Protein AF-I4BUN8-F1 (afdb_monomer_lite)

Foldseek 3Di:
DVVVVVVVVVVVVVVVPPPPPPVFPFDWDKADDPPFQWIKIFTDTPQAGQWIWIQHLQGIDTDCQRGQWHWDDKDKAWQQDPVRATKIWIKTWTAHPVHRQKIKIKIWIGHVVQQKIWIKIAIGGPAPLCVLLQPDDDPGQKDKDFHDDDDPPPDRHTAIFIWGQDPVGIDTDQDLVSLVVVLVVLCVVCVVVVNCPPPVSVVRSVLSVCSNVVHPVVVSVVVPRIGTPDMGGDD

Organism: Acetomicrobium mobile (strain ATCC BAA-54 / DSM 13181 / JCM 12221 / NGA) (NCBI:txid891968)

Structure (mmCIF, N/CA/C/O backbone):
data_AF-I4BUN8-F1
#
_entry.id   AF-I4BUN8-F1
#
loop_
_atom_site.group_PDB
_atom_site.id
_atom_site.type_symbol
_atom_site.label_atom_id
_atom_site.label_alt_id
_atom_site.label_comp_id
_atom_site.label_asym_id
_atom_site.label_entity_id
_atom_site.label_seq_id
_atom_site.pdbx_PDB_ins_code
_atom_site.Cartn_x
_atom_site.Cartn_y
_atom_site.Cartn_z
_atom_site.occupancy
_atom_site.B_iso_or_equiv
_atom_site.auth_seq_id
_atom_site.auth_comp_id
_atom_site.auth_asym_id
_atom_site.auth_atom_id
_atom_site.pdbx_PDB_model_num
ATOM 1 N N . MET A 1 1 ? -23.099 -63.367 -22.134 1.00 49.47 1 MET A N 1
ATOM 2 C CA . MET A 1 1 ? -22.038 -62.776 -21.276 1.00 49.47 1 MET A CA 1
ATOM 3 C C . MET A 1 1 ? -21.862 -61.257 -21.434 1.00 49.47 1 MET A C 1
ATOM 5 O O . MET A 1 1 ? -21.627 -60.611 -20.426 1.00 49.47 1 MET A O 1
ATOM 9 N N . LYS A 1 2 ? -22.065 -60.648 -22.618 1.00 48.03 2 LYS A N 1
ATOM 10 C CA . LYS A 1 2 ? -21.878 -59.190 -22.844 1.00 48.03 2 LYS A CA 1
ATOM 11 C C . LYS A 1 2 ? -22.771 -58.240 -22.013 1.00 48.03 2 LYS A C 1
ATOM 13 O O . LYS A 1 2 ? -22.311 -57.174 -21.631 1.00 48.03 2 LYS A O 1
ATOM 18 N N . LYS A 1 3 ? -24.013 -58.622 -21.672 1.00 48.03 3 LYS A N 1
ATOM 19 C CA . LYS A 1 3 ? -24.941 -57.758 -20.901 1.00 48.03 3 LYS A CA 1
ATOM 20 C C . LYS A 1 3 ? -24.580 -57.605 -19.413 1.00 48.03 3 LYS A C 1
ATOM 22 O O . LYS A 1 3 ? -24.893 -56.581 -18.825 1.00 48.03 3 LYS A O 1
ATOM 27 N N . ARG A 1 4 ? -23.898 -58.591 -18.811 1.00 49.88 4 ARG A N 1
ATOM 28 C CA . ARG A 1 4 ? -23.478 -58.535 -17.394 1.00 49.88 4 ARG A CA 1
ATOM 29 C C . ARG A 1 4 ? -22.233 -57.666 -17.184 1.00 49.88 4 ARG A C 1
ATOM 31 O O . ARG A 1 4 ? -22.089 -57.074 -16.125 1.00 49.88 4 ARG A O 1
ATOM 38 N N . LEU A 1 5 ? -21.388 -57.541 -18.212 1.00 52.94 5 LEU A N 1
ATOM 39 C CA . LEU A 1 5 ? -20.199 -56.687 -18.178 1.00 52.94 5 LEU A CA 1
ATOM 40 C C . LEU A 1 5 ? -20.569 -55.193 -18.219 1.00 52.94 5 LEU A C 1
ATOM 42 O O . LEU A 1 5 ? -19.982 -54.399 -17.497 1.00 52.94 5 LEU A O 1
ATOM 46 N N . PHE A 1 6 ? -21.590 -54.817 -18.999 1.00 52.91 6 PHE A N 1
ATOM 47 C CA . PHE A 1 6 ? -22.046 -53.423 -19.096 1.00 52.91 6 PHE A CA 1
ATOM 48 C C . PHE A 1 6 ? -22.656 -52.892 -17.792 1.00 52.91 6 PHE A C 1
ATOM 50 O O . PHE A 1 6 ? -22.397 -51.751 -17.426 1.00 52.91 6 PHE A O 1
ATOM 57 N N . VAL A 1 7 ? -23.409 -53.721 -17.061 1.00 56.53 7 VAL A N 1
ATOM 58 C CA . VAL A 1 7 ? -23.990 -53.337 -15.760 1.00 56.53 7 VAL A CA 1
ATOM 59 C C . VAL A 1 7 ? -22.907 -53.222 -14.682 1.00 56.53 7 VAL A C 1
ATOM 61 O O . VAL A 1 7 ? -22.976 -52.330 -13.843 1.00 56.53 7 VAL A O 1
ATOM 64 N N . ALA A 1 8 ? -21.865 -54.059 -14.743 1.00 56.09 8 ALA A N 1
ATOM 65 C CA . ALA A 1 8 ? -20.719 -53.959 -13.840 1.00 56.09 8 ALA A CA 1
ATOM 66 C C . ALA A 1 8 ? -19.884 -52.687 -14.088 1.00 56.09 8 ALA A C 1
ATOM 68 O O . ALA A 1 8 ? -19.441 -52.062 -13.132 1.00 56.09 8 ALA A O 1
ATOM 69 N N . ILE A 1 9 ? -19.722 -52.260 -15.348 1.00 58.91 9 ILE A N 1
ATOM 70 C CA . ILE A 1 9 ? -18.991 -51.029 -15.700 1.00 58.91 9 ILE A CA 1
ATOM 71 C C . ILE A 1 9 ? -19.800 -49.772 -15.332 1.00 58.91 9 ILE A C 1
ATOM 73 O O . ILE A 1 9 ? -19.238 -48.836 -14.771 1.00 58.91 9 ILE A O 1
ATOM 77 N N . PHE A 1 10 ? -21.118 -49.757 -15.571 1.00 54.22 10 PHE A N 1
ATOM 78 C CA . PHE A 1 10 ? -21.978 -48.630 -15.174 1.00 54.22 10 PHE A CA 1
ATOM 79 C C . PHE A 1 10 ? -22.133 -48.510 -13.649 1.00 54.22 10 PHE A C 1
ATOM 81 O O . PHE A 1 10 ? -22.173 -47.401 -13.123 1.00 54.22 10 PHE A O 1
ATOM 88 N N . GLY A 1 11 ? -22.165 -49.639 -12.931 1.00 55.69 11 GLY A N 1
ATOM 89 C CA . GLY A 1 11 ? -22.161 -49.658 -11.466 1.00 55.69 11 GLY A CA 1
ATOM 90 C C . GLY A 1 11 ? -20.839 -49.168 -10.868 1.00 55.69 11 GLY A C 1
ATOM 91 O O . GLY A 1 11 ? -20.855 -48.426 -9.891 1.00 55.69 11 GLY A O 1
ATOM 92 N N . LEU A 1 12 ? -19.698 -49.501 -11.485 1.00 52.22 12 LEU A N 1
ATOM 93 C CA . LEU A 1 12 ? -18.384 -49.021 -11.042 1.00 52.22 12 LEU A CA 1
ATOM 94 C C . LEU A 1 12 ? -18.214 -47.507 -11.270 1.00 52.22 12 LEU A C 1
ATOM 96 O O . LEU A 1 12 ? -17.613 -46.831 -10.440 1.00 52.22 12 LEU A O 1
ATOM 100 N N . LEU A 1 13 ? -18.798 -46.963 -12.345 1.00 52.25 13 LEU A N 1
ATOM 101 C CA . LEU A 1 13 ? -18.800 -45.521 -12.624 1.00 52.25 13 LEU A CA 1
ATOM 102 C C . LEU A 1 13 ? -19.634 -44.721 -11.609 1.00 52.25 13 LEU A C 1
ATOM 104 O O . LEU A 1 13 ? -19.247 -43.614 -11.253 1.00 52.25 13 LEU A O 1
ATOM 108 N N . PHE A 1 14 ? -20.731 -45.285 -11.092 1.00 53.22 14 PHE A N 1
ATOM 109 C CA . PHE A 1 14 ? -21.558 -44.633 -10.066 1.00 53.22 14 PHE A CA 1
ATOM 110 C C . PHE A 1 14 ? -20.985 -44.756 -8.644 1.00 53.22 14 PHE A C 1
ATOM 112 O O . PHE A 1 14 ? -21.220 -43.881 -7.815 1.00 53.22 14 PHE A O 1
ATOM 119 N N . VAL A 1 15 ? -20.202 -45.803 -8.362 1.00 54.88 15 VAL A N 1
ATOM 120 C CA . VAL A 1 15 ? -19.539 -46.004 -7.057 1.00 54.88 15 VAL A CA 1
ATOM 121 C C . VAL A 1 15 ? -18.212 -45.232 -6.950 1.00 54.88 15 VAL A C 1
ATOM 123 O O . VAL A 1 15 ? -17.760 -44.958 -5.843 1.00 54.88 15 VAL A O 1
ATOM 126 N N . LEU A 1 16 ? -17.620 -44.809 -8.075 1.00 48.12 16 LEU A N 1
ATOM 127 C CA . LEU A 1 16 ? -16.443 -43.922 -8.113 1.00 48.12 16 LEU A CA 1
ATOM 128 C C . LEU A 1 16 ? -16.783 -42.420 -8.181 1.00 48.12 16 LEU A C 1
ATOM 130 O O . LEU A 1 16 ? -15.877 -41.594 -8.120 1.00 48.12 16 LEU A O 1
ATOM 134 N N . LEU A 1 17 ? -18.066 -42.051 -8.252 1.00 48.47 17 LEU A N 1
ATOM 135 C CA . LEU A 1 17 ? -18.524 -40.657 -8.233 1.00 48.47 17 LEU A CA 1
ATOM 136 C C . LEU A 1 17 ? -18.788 -40.004 -6.847 1.00 48.47 17 LEU A C 1
ATOM 138 O O . LEU A 1 17 ? -19.233 -38.858 -6.863 1.00 48.47 17 LEU A O 1
ATOM 142 N N . PRO A 1 18 ? -18.521 -40.584 -5.650 1.00 46.19 18 PRO A N 1
ATOM 143 C CA . PRO A 1 18 ? -18.822 -39.885 -4.399 1.00 46.19 18 PRO A CA 1
ATOM 144 C C . PRO A 1 18 ? -17.665 -39.019 -3.859 1.00 46.19 18 PRO A C 1
ATOM 146 O O . PRO A 1 18 ? -17.673 -38.693 -2.679 1.00 46.19 18 PRO A O 1
ATOM 149 N N . PHE A 1 19 ? -16.675 -38.626 -4.675 1.00 48.16 19 PHE A N 1
ATOM 150 C CA . PHE A 1 19 ? -15.501 -37.866 -4.198 1.00 48.16 19 PHE A CA 1
ATOM 151 C C . PHE A 1 19 ? -15.061 -36.710 -5.106 1.00 48.16 19 PHE A C 1
ATOM 153 O O . PHE A 1 19 ? -13.872 -36.498 -5.320 1.00 48.16 19 PHE A O 1
ATOM 160 N N . VAL A 1 20 ? -16.003 -35.913 -5.612 1.00 44.06 20 VAL A N 1
ATOM 161 C CA . VAL A 1 20 ? -15.674 -34.537 -6.038 1.00 44.06 20 VAL A CA 1
ATOM 162 C C . VAL A 1 20 ? -16.717 -33.538 -5.539 1.00 44.06 20 VAL A C 1
ATOM 164 O O . VAL A 1 20 ? -17.060 -32.577 -6.212 1.00 44.06 20 VAL A O 1
ATOM 167 N N . ASN A 1 21 ? -17.216 -33.745 -4.319 1.00 43.47 21 ASN A N 1
ATOM 168 C CA . ASN A 1 21 ? -17.591 -32.607 -3.492 1.00 43.47 21 ASN A CA 1
ATOM 169 C C . ASN A 1 21 ? -16.305 -32.139 -2.813 1.00 43.47 21 ASN A C 1
ATOM 171 O O . ASN A 1 21 ? -16.041 -32.466 -1.659 1.00 43.47 21 ASN A O 1
ATOM 175 N N . THR A 1 22 ? -15.478 -31.382 -3.533 1.00 46.59 22 THR A N 1
ATOM 176 C CA . THR A 1 22 ? -14.730 -30.323 -2.858 1.00 46.59 22 THR A CA 1
ATOM 177 C C . THR A 1 22 ? -15.792 -29.361 -2.352 1.00 46.59 22 THR A C 1
ATOM 179 O O . THR A 1 22 ? -16.181 -28.429 -3.051 1.00 46.59 22 THR A O 1
ATOM 182 N N . GLU A 1 23 ? -16.347 -29.647 -1.171 1.00 49.53 23 GLU A N 1
ATOM 183 C CA . GLU A 1 23 ? -16.925 -28.592 -0.357 1.00 49.53 23 GLU A CA 1
ATOM 184 C C . GLU A 1 23 ? -15.850 -27.513 -0.312 1.00 49.53 23 GLU A C 1
ATOM 186 O O . GLU A 1 23 ? -14.736 -27.767 0.152 1.00 49.53 23 GLU A O 1
ATOM 191 N N . ALA A 1 24 ? -16.134 -26.371 -0.935 1.00 52.81 24 ALA A N 1
ATOM 192 C CA . ALA A 1 24 ? -15.272 -25.210 -0.872 1.00 52.81 24 ALA A CA 1
ATOM 193 C C . ALA A 1 24 ? -15.013 -24.957 0.616 1.00 52.81 24 ALA A C 1
ATOM 195 O O . ALA A 1 24 ? -15.928 -24.556 1.336 1.00 52.81 24 ALA A O 1
ATOM 196 N N . LEU A 1 25 ? -13.810 -25.302 1.084 1.00 60.66 25 LEU A N 1
ATOM 197 C CA . LEU A 1 25 ? -13.398 -25.144 2.472 1.00 60.66 25 LEU A CA 1
ATOM 198 C C . LEU A 1 25 ? -13.449 -23.649 2.769 1.00 60.66 25 LEU A C 1
ATOM 200 O O . LEU A 1 25 ? -12.546 -22.905 2.391 1.00 60.66 25 LEU A O 1
ATOM 204 N N . ALA A 1 26 ? -14.551 -23.217 3.377 1.00 66.88 26 ALA A N 1
ATOM 205 C CA . ALA A 1 26 ? -14.688 -21.872 3.889 1.00 66.88 26 ALA A CA 1
ATOM 206 C C . ALA A 1 26 ? -13.869 -21.795 5.179 1.00 66.88 26 ALA A C 1
ATOM 208 O O . ALA A 1 26 ? -14.125 -22.540 6.129 1.00 66.88 26 ALA A O 1
ATOM 209 N N . PHE A 1 27 ? -12.853 -20.941 5.199 1.00 85.19 27 PHE A N 1
ATOM 210 C CA . PHE A 1 27 ? -11.991 -20.743 6.358 1.00 85.19 27 PHE A CA 1
ATOM 211 C C . PHE A 1 27 ? -12.126 -19.311 6.859 1.00 85.19 27 PHE A C 1
ATOM 213 O O . PHE A 1 27 ? -12.159 -18.372 6.071 1.00 85.19 27 PHE A O 1
ATOM 220 N N . LEU A 1 28 ? -12.203 -19.142 8.177 1.00 91.56 28 LEU A N 1
ATOM 221 C CA . LEU A 1 28 ? -12.179 -17.828 8.804 1.00 91.56 28 LEU A CA 1
ATOM 222 C C . LEU A 1 28 ? -10.773 -17.573 9.343 1.00 91.56 28 LEU A C 1
ATOM 224 O O . LEU A 1 28 ? -10.321 -18.287 10.241 1.00 91.56 28 LEU A O 1
ATOM 228 N N . SER A 1 29 ? -10.106 -16.542 8.836 1.00 92.75 29 SER A N 1
ATOM 229 C CA . SER A 1 29 ? -8.813 -16.095 9.344 1.00 92.75 29 SER A CA 1
ATOM 230 C C . SER A 1 29 ? -8.929 -14.720 10.003 1.00 92.75 29 SER A C 1
ATOM 232 O O . SER A 1 29 ? -9.744 -13.879 9.621 1.00 92.75 29 SER A O 1
ATOM 234 N N . ILE A 1 30 ? -8.152 -14.506 11.067 1.00 94.62 30 ILE A N 1
ATOM 235 C CA . ILE A 1 30 ? -8.100 -13.230 11.786 1.00 94.62 30 ILE A CA 1
ATOM 236 C C . ILE A 1 30 ? -6.644 -12.795 11.860 1.00 94.62 30 ILE A C 1
ATOM 238 O O . ILE A 1 30 ? -5.816 -13.467 12.476 1.00 94.62 30 ILE A O 1
ATOM 242 N N . VAL A 1 31 ? -6.344 -11.646 11.264 1.00 94.50 31 VAL A N 1
ATOM 243 C CA . VAL A 1 31 ? -5.025 -11.011 11.320 1.00 94.50 31 VAL A CA 1
ATOM 244 C C . VAL A 1 31 ? -5.108 -9.838 12.289 1.00 94.50 31 VAL A C 1
ATOM 246 O O . VAL A 1 31 ? -5.998 -9.003 12.166 1.00 94.50 31 VAL A O 1
ATOM 249 N N . THR A 1 32 ? -4.212 -9.757 13.272 1.00 94.00 32 THR A N 1
ATOM 250 C CA . THR A 1 32 ? -4.227 -8.687 14.282 1.00 94.00 32 THR A CA 1
ATOM 251 C C . THR A 1 32 ? -3.009 -7.785 14.141 1.00 94.00 32 THR A C 1
ATOM 253 O O . THR A 1 32 ? -1.886 -8.256 13.968 1.00 94.00 32 THR A O 1
ATOM 256 N N . ALA A 1 33 ? -3.218 -6.474 14.247 1.00 91.81 33 ALA A N 1
ATOM 257 C CA . ALA A 1 33 ? -2.119 -5.523 14.309 1.00 91.81 33 ALA A CA 1
ATOM 258 C C . ALA A 1 33 ? -1.563 -5.504 15.735 1.00 91.81 33 ALA A C 1
ATOM 260 O O . ALA A 1 33 ? -2.250 -5.102 16.677 1.00 91.81 33 ALA A O 1
ATOM 261 N N . LYS A 1 34 ? -0.306 -5.914 15.923 1.00 85.44 34 LYS A N 1
ATOM 262 C CA . LYS A 1 34 ? 0.338 -5.842 17.246 1.00 85.44 34 LYS A CA 1
ATOM 263 C C . LYS A 1 34 ? 0.262 -4.404 17.783 1.00 85.44 34 LYS A C 1
ATOM 265 O O . LYS A 1 34 ? 0.327 -3.454 17.022 1.00 85.44 34 LYS A O 1
ATOM 270 N N . GLN A 1 35 ? 0.119 -4.216 19.095 1.00 86.31 35 GLN A N 1
ATOM 271 C CA . GLN A 1 35 ? 0.100 -2.881 19.733 1.00 86.31 35 GLN A CA 1
ATOM 272 C C . GLN A 1 35 ? -1.067 -1.952 19.328 1.00 86.31 35 GLN A C 1
ATOM 274 O O . GLN A 1 35 ? -1.167 -0.848 19.863 1.00 86.31 35 GLN A O 1
ATOM 279 N N . CYS A 1 36 ? -1.969 -2.386 18.444 1.00 89.94 36 CYS A N 1
ATOM 280 C CA . CYS A 1 36 ? -3.120 -1.611 17.997 1.00 89.94 36 CYS A CA 1
ATOM 281 C C . CYS A 1 36 ? -4.416 -2.400 18.247 1.00 89.94 36 CYS A C 1
ATOM 283 O O . CYS A 1 36 ? -4.432 -3.620 18.106 1.00 89.94 36 CYS A O 1
ATOM 285 N N . PRO A 1 37 ? -5.538 -1.737 18.568 1.00 93.69 37 PRO A N 1
ATOM 286 C CA . PRO A 1 37 ? -6.850 -2.375 18.671 1.00 93.69 37 PRO A CA 1
ATOM 287 C C . PRO A 1 37 ? -7.475 -2.583 17.277 1.00 93.69 37 PRO A C 1
ATOM 289 O O . PRO A 1 37 ? -8.615 -2.189 17.037 1.00 93.69 37 PRO A O 1
ATOM 292 N N . LEU A 1 38 ? -6.704 -3.139 16.338 1.00 96.44 38 LEU A N 1
ATOM 293 C CA . LEU A 1 38 ? -7.123 -3.390 14.959 1.00 96.44 38 LEU A CA 1
ATOM 294 C C . LEU A 1 38 ? -6.994 -4.874 14.651 1.00 96.44 38 LEU A C 1
ATOM 296 O O . LEU A 1 38 ? -6.001 -5.515 15.007 1.00 96.44 38 LEU A O 1
ATOM 300 N N . TYR A 1 39 ? -7.977 -5.398 13.939 1.00 96.94 39 TYR A N 1
ATOM 301 C CA . TYR A 1 39 ? -7.940 -6.756 13.428 1.00 96.94 39 TYR A CA 1
ATOM 302 C C . TYR A 1 39 ? -8.708 -6.837 12.117 1.00 96.94 39 TYR A C 1
ATOM 304 O O . TYR A 1 39 ? -9.716 -6.161 11.935 1.00 96.94 39 TYR A O 1
ATOM 312 N N . LEU A 1 40 ? -8.229 -7.662 11.201 1.00 97.81 40 LEU A N 1
ATOM 313 C CA . LEU A 1 40 ? -8.870 -7.941 9.931 1.00 97.81 40 LEU A CA 1
ATOM 314 C C . LEU A 1 40 ? -9.407 -9.366 9.978 1.00 97.81 40 LEU A C 1
ATOM 316 O O . LEU A 1 40 ? -8.643 -10.309 10.175 1.00 97.81 40 LEU A O 1
ATOM 320 N N . VAL A 1 41 ? -10.717 -9.503 9.825 1.00 97.69 41 VAL A N 1
ATOM 321 C CA . VAL A 1 41 ? -11.392 -10.790 9.672 1.00 97.69 41 VAL A CA 1
ATOM 322 C C . VAL A 1 41 ? -11.529 -11.066 8.183 1.00 97.69 41 VAL A C 1
ATOM 324 O O . VAL A 1 41 ? -12.040 -10.213 7.457 1.00 97.69 41 VAL A O 1
ATOM 327 N N . LEU A 1 42 ? -11.081 -12.233 7.736 1.00 97.38 42 LEU A N 1
ATOM 328 C CA . LEU A 1 42 ? -11.168 -12.684 6.353 1.00 97.38 42 LEU A CA 1
ATOM 329 C C . LEU A 1 42 ? -11.969 -13.982 6.314 1.00 97.38 42 LEU A C 1
ATOM 331 O O . LEU A 1 42 ? -11.641 -14.945 7.006 1.00 97.38 42 LEU A O 1
ATOM 335 N N . GLU A 1 43 ? -13.010 -14.007 5.496 1.00 96.25 43 GLU A N 1
ATOM 336 C CA . GLU A 1 43 ? -13.680 -15.242 5.108 1.00 96.25 43 GLU A CA 1
ATOM 337 C C . GLU A 1 43 ? -13.090 -15.693 3.776 1.00 96.25 43 GLU A C 1
ATOM 339 O O . GLU A 1 43 ? -13.228 -15.009 2.760 1.00 96.25 43 GLU A O 1
ATOM 344 N N . GLU A 1 44 ? -12.414 -16.831 3.768 1.00 93.56 44 GLU A N 1
ATOM 345 C CA . GLU A 1 44 ? -11.726 -17.374 2.606 1.00 93.56 44 GLU A CA 1
ATOM 346 C C . GLU A 1 44 ? -12.541 -18.505 1.987 1.00 93.56 44 GLU A C 1
ATOM 348 O O . GLU A 1 44 ? -12.965 -19.420 2.685 1.00 93.56 44 GLU A O 1
ATOM 353 N N . LYS A 1 45 ? -12.727 -18.464 0.667 1.00 93.00 45 LYS A N 1
ATOM 354 C CA . LYS A 1 45 ? -13.376 -19.508 -0.125 1.00 93.00 45 LYS A CA 1
ATOM 355 C C . LYS A 1 45 ? -12.517 -19.813 -1.345 1.00 93.00 45 LYS A C 1
ATOM 357 O O . LYS A 1 45 ? -12.002 -18.900 -1.991 1.00 93.00 45 LYS A O 1
ATOM 362 N N . ASP A 1 46 ? -12.329 -21.099 -1.632 1.00 89.19 46 ASP A N 1
ATOM 363 C CA . ASP A 1 46 ? -11.505 -21.575 -2.754 1.00 89.19 46 ASP A CA 1
ATOM 364 C C . ASP A 1 46 ? -10.076 -20.986 -2.728 1.00 89.19 46 ASP A C 1
ATOM 366 O O . ASP A 1 46 ? -9.455 -20.683 -3.748 1.00 89.19 46 ASP A O 1
ATOM 370 N N . GLY A 1 47 ? -9.555 -20.798 -1.508 1.00 86.69 47 GLY A N 1
ATOM 371 C CA . GLY A 1 47 ? -8.240 -20.220 -1.255 1.00 86.69 47 GLY A CA 1
ATOM 372 C C . GLY A 1 47 ? -8.129 -18.748 -1.642 1.00 86.69 47 GLY A C 1
ATOM 373 O O . GLY A 1 47 ? -7.040 -18.325 -2.003 1.00 86.69 47 GLY A O 1
ATOM 374 N N . THR A 1 48 ? -9.215 -17.977 -1.641 1.00 94.75 48 THR A N 1
ATOM 375 C CA . THR A 1 48 ? -9.205 -16.520 -1.850 1.00 94.75 48 THR A CA 1
ATOM 376 C C . THR A 1 48 ? -10.129 -15.841 -0.856 1.00 94.75 48 THR A C 1
ATOM 378 O O . THR A 1 48 ? -11.090 -16.449 -0.395 1.00 94.75 48 THR A O 1
ATOM 381 N N . VAL A 1 49 ? -9.871 -14.578 -0.533 1.00 96.50 49 VAL A N 1
ATOM 382 C CA . VAL A 1 49 ? -10.762 -13.789 0.316 1.00 96.50 49 VAL A CA 1
ATOM 383 C C . VAL A 1 49 ? -12.095 -13.602 -0.404 1.00 96.50 49 VAL A C 1
ATOM 385 O O . VAL A 1 49 ? -12.157 -13.000 -1.470 1.00 96.50 49 VAL A O 1
ATOM 388 N N . SER A 1 50 ? -13.168 -14.111 0.181 1.00 96.56 50 SER A N 1
ATOM 389 C CA . SER A 1 50 ? -14.539 -13.910 -0.289 1.00 96.56 50 SER A CA 1
ATOM 390 C C . SER A 1 50 ? -15.197 -12.698 0.366 1.00 96.56 50 SER A C 1
ATOM 392 O O . SER A 1 50 ? -15.969 -12.003 -0.287 1.00 96.56 50 SER A O 1
ATOM 394 N N . GLN A 1 51 ? -14.863 -12.426 1.632 1.00 97.31 51 GLN A N 1
ATOM 395 C CA . GLN A 1 51 ? -15.288 -11.244 2.378 1.00 97.31 51 GLN A CA 1
ATOM 396 C C . GLN A 1 51 ? -14.189 -10.821 3.350 1.00 97.31 51 GLN A C 1
ATOM 398 O O . GLN A 1 51 ? -13.469 -11.660 3.895 1.00 97.31 51 GLN A O 1
ATOM 403 N N . ALA A 1 52 ? -14.081 -9.519 3.603 1.00 97.81 52 ALA A N 1
ATOM 404 C CA . ALA A 1 52 ? -13.149 -8.978 4.583 1.00 97.81 52 ALA A CA 1
ATOM 405 C C . ALA A 1 52 ? -13.789 -7.866 5.415 1.00 97.81 52 ALA A C 1
ATOM 407 O O . ALA A 1 52 ? -14.464 -6.986 4.879 1.00 97.81 52 ALA A O 1
ATOM 408 N N . TYR A 1 53 ? -13.518 -7.872 6.719 1.00 98.06 53 TYR A N 1
ATOM 409 C CA . TYR A 1 53 ? -14.016 -6.883 7.671 1.00 98.06 53 TYR A CA 1
ATOM 410 C C . TYR A 1 53 ? -12.891 -6.389 8.574 1.00 98.06 53 TYR 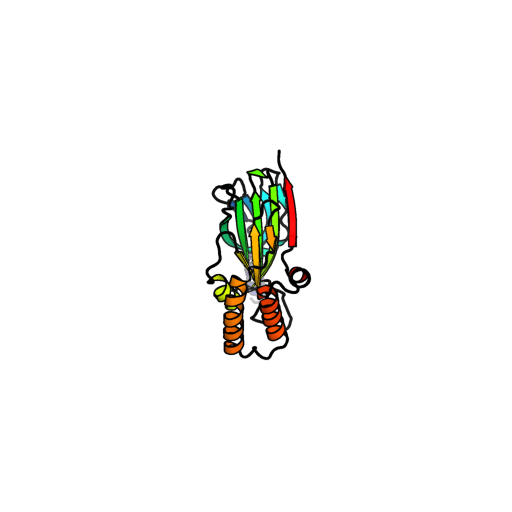A C 1
ATOM 412 O O . TYR A 1 53 ? -12.284 -7.163 9.316 1.00 98.06 53 TYR A O 1
ATOM 420 N N . LEU A 1 54 ? -12.627 -5.085 8.544 1.00 98.31 54 LEU A N 1
ATOM 421 C CA . LEU A 1 54 ? -11.676 -4.436 9.435 1.00 98.31 54 LEU A CA 1
ATOM 422 C C . LEU A 1 54 ? -12.388 -4.015 10.722 1.00 98.31 54 LEU A C 1
ATOM 424 O O . LEU A 1 54 ? -13.215 -3.101 10.724 1.00 98.31 54 LEU A O 1
ATOM 428 N N . GLY A 1 55 ? -12.051 -4.681 11.819 1.00 97.50 55 GLY A N 1
ATOM 429 C CA . GLY A 1 55 ? -12.426 -4.294 13.169 1.00 97.50 55 GLY A CA 1
ATOM 430 C C . GLY A 1 55 ? -11.552 -3.156 13.683 1.00 97.50 55 GLY A C 1
ATOM 431 O O . GLY A 1 55 ? -10.322 -3.214 13.629 1.00 97.50 55 GLY A O 1
ATOM 432 N N . THR A 1 56 ? -12.202 -2.116 14.197 1.00 96.56 56 THR A N 1
ATOM 433 C CA . THR A 1 56 ? -11.573 -0.897 14.709 1.00 96.56 56 THR A CA 1
ATOM 434 C C . THR A 1 56 ? -12.265 -0.414 15.990 1.00 96.56 56 THR A C 1
ATOM 436 O O . THR A 1 56 ? -13.407 -0.805 16.245 1.00 96.56 56 THR A O 1
ATOM 439 N N . PRO A 1 57 ? -11.668 0.520 16.757 1.00 95.25 57 PRO A N 1
ATOM 440 C CA . PRO A 1 57 ? -12.369 1.211 17.843 1.00 95.25 57 PRO A CA 1
ATOM 441 C C . PRO A 1 57 ? -13.622 1.981 17.403 1.00 95.25 57 PRO A C 1
ATOM 443 O O . PRO A 1 57 ? -14.495 2.235 18.225 1.00 95.25 57 PRO A O 1
ATOM 446 N N . ALA A 1 58 ? -13.725 2.351 16.123 1.00 95.06 58 ALA A N 1
ATOM 447 C CA . ALA A 1 58 ? -14.889 3.037 15.565 1.00 95.06 58 ALA A CA 1
ATOM 448 C C . ALA A 1 58 ? -15.982 2.073 15.055 1.00 95.06 58 ALA A C 1
ATOM 450 O O . ALA A 1 58 ? -17.011 2.530 14.565 1.00 95.06 58 ALA A O 1
ATOM 451 N N . GLY A 1 59 ? -15.768 0.755 15.145 1.00 95.62 59 GLY A N 1
ATOM 452 C CA . GLY A 1 59 ? -16.673 -0.271 14.626 1.00 95.62 59 GLY A CA 1
ATOM 453 C C . GLY A 1 59 ? -16.009 -1.201 13.610 1.00 95.62 59 GLY A C 1
ATOM 454 O O . GLY A 1 59 ? -14.787 -1.204 13.447 1.00 95.62 59 GLY A O 1
ATOM 455 N N . SER A 1 60 ? -16.825 -2.010 12.936 1.00 96.81 60 SER A N 1
ATOM 456 C CA . SER A 1 60 ? -16.384 -2.946 11.898 1.00 96.81 60 SER A CA 1
ATOM 457 C C . SER A 1 60 ? -16.795 -2.445 10.515 1.00 96.81 60 SER A C 1
ATOM 459 O O . SER A 1 60 ? -17.944 -2.046 10.322 1.00 96.81 60 SER A O 1
ATOM 461 N N . PHE A 1 61 ? -15.861 -2.464 9.563 1.00 97.62 61 PHE A N 1
ATOM 462 C CA . PHE A 1 61 ? -16.061 -1.929 8.216 1.00 97.62 61 PHE A CA 1
ATOM 463 C C . PHE A 1 61 ? -15.668 -2.961 7.151 1.00 97.62 61 PHE A C 1
ATOM 465 O O . PHE A 1 61 ? -14.590 -3.547 7.262 1.00 97.62 61 PHE A O 1
ATOM 472 N N . PRO A 1 62 ? -16.492 -3.184 6.110 1.00 97.50 62 PRO A N 1
ATOM 473 C CA . PRO A 1 62 ? -16.146 -4.103 5.029 1.00 97.50 62 PRO A CA 1
ATOM 474 C C . PRO A 1 62 ? -14.998 -3.552 4.167 1.00 97.50 62 PRO A C 1
ATOM 476 O O . PRO A 1 62 ? -14.972 -2.360 3.857 1.00 97.50 62 PRO A O 1
ATOM 479 N N . ILE A 1 63 ? -14.086 -4.425 3.731 1.00 97.50 63 ILE A N 1
ATOM 480 C CA . ILE A 1 63 ? -12.951 -4.103 2.850 1.00 97.50 63 ILE A CA 1
ATOM 481 C C . ILE A 1 63 ? -13.082 -4.891 1.545 1.00 97.50 63 ILE A C 1
ATOM 483 O O . ILE A 1 63 ? -12.548 -5.985 1.399 1.00 97.50 63 ILE A O 1
ATOM 487 N N . LYS A 1 64 ? -13.785 -4.324 0.565 1.00 96.69 64 LYS A N 1
ATOM 488 C CA . LYS A 1 64 ? -14.050 -5.025 -0.703 1.00 96.69 64 LYS A CA 1
ATOM 489 C C . LYS A 1 64 ? -12.832 -5.142 -1.617 1.00 96.69 64 LYS A C 1
ATOM 491 O O . LYS A 1 64 ? -12.788 -6.016 -2.470 1.00 96.69 64 LYS A O 1
ATOM 496 N N . SER A 1 65 ? -11.847 -4.256 -1.473 1.00 96.00 65 SER A N 1
ATOM 497 C CA . SER A 1 65 ? -10.677 -4.205 -2.363 1.00 96.00 65 SER A CA 1
ATOM 498 C C . SER A 1 65 ? -9.796 -5.448 -2.309 1.00 96.00 65 SER A C 1
ATOM 500 O O . SER A 1 65 ? -9.070 -5.700 -3.265 1.00 96.00 65 SER A O 1
ATOM 502 N N . VAL A 1 66 ? -9.866 -6.228 -1.229 1.00 96.81 66 VAL A N 1
ATOM 503 C CA . VAL A 1 66 ? -9.059 -7.444 -1.053 1.00 96.81 66 VAL A CA 1
ATOM 504 C C . VAL A 1 66 ? -9.810 -8.722 -1.440 1.00 96.81 66 VAL A C 1
ATOM 506 O O . VAL A 1 66 ? -9.213 -9.797 -1.443 1.00 96.81 66 VAL A O 1
ATOM 509 N N . GLU A 1 67 ? -11.099 -8.628 -1.787 1.00 96.62 67 GLU A N 1
ATOM 510 C CA . GLU A 1 67 ? -11.888 -9.771 -2.257 1.00 96.62 67 GLU A CA 1
ATOM 511 C C . GLU A 1 67 ? -11.303 -10.325 -3.571 1.00 96.62 67 GLU A C 1
ATOM 513 O O . GLU A 1 67 ? -10.930 -9.586 -4.484 1.00 96.62 67 GLU A O 1
ATOM 518 N N . GLY A 1 68 ? -11.190 -11.649 -3.669 1.00 95.69 68 GLY A N 1
ATOM 519 C CA . GLY A 1 68 ? -10.560 -12.348 -4.788 1.00 95.69 68 GLY A CA 1
ATOM 520 C C . GLY A 1 68 ? -9.026 -12.338 -4.779 1.00 95.69 68 GLY A C 1
ATOM 521 O O . GLY A 1 68 ? -8.429 -12.714 -5.793 1.00 95.69 68 GLY A O 1
ATOM 522 N N . TYR A 1 69 ? -8.391 -11.915 -3.679 1.00 96.44 69 TYR A N 1
ATOM 523 C CA . TYR A 1 69 ? -6.943 -12.018 -3.446 1.00 96.44 69 TYR A CA 1
ATOM 524 C C . TYR A 1 69 ? -6.618 -13.009 -2.311 1.00 96.44 69 TYR A C 1
ATOM 526 O O . TYR A 1 69 ? -7.507 -13.483 -1.607 1.00 96.44 69 TYR A O 1
ATOM 534 N N . ARG A 1 70 ? -5.334 -13.343 -2.136 1.00 95.12 70 ARG A N 1
ATOM 535 C CA . ARG A 1 70 ? -4.798 -14.225 -1.082 1.00 95.12 70 ARG A CA 1
ATOM 536 C C . ARG A 1 70 ? -3.924 -13.444 -0.107 1.00 95.12 70 ARG A C 1
ATOM 538 O O . ARG A 1 70 ? -2.992 -12.812 -0.592 1.00 95.12 70 ARG A O 1
ATOM 545 N N . PRO A 1 71 ? -4.137 -13.500 1.218 1.00 93.94 71 PRO A N 1
ATOM 546 C CA . PRO A 1 71 ? -3.247 -12.829 2.166 1.00 93.94 71 PRO A CA 1
ATOM 547 C C . PRO A 1 71 ? -1.828 -13.411 2.079 1.00 93.94 71 PRO A C 1
ATOM 549 O O . PRO A 1 71 ? -1.660 -14.629 2.068 1.00 93.94 71 PRO A O 1
ATOM 552 N N . ILE A 1 72 ? -0.807 -12.550 2.013 1.00 93.81 72 ILE A N 1
ATOM 553 C CA . ILE A 1 72 ? 0.601 -12.982 1.916 1.00 93.81 72 ILE A CA 1
ATOM 554 C C . ILE A 1 72 ? 1.493 -12.410 3.017 1.00 93.81 72 ILE A C 1
ATOM 556 O O . ILE A 1 72 ? 2.380 -13.109 3.504 1.00 93.81 72 ILE A O 1
ATOM 560 N N . GLN A 1 73 ? 1.279 -11.158 3.424 1.00 93.25 73 GLN A N 1
ATOM 561 C CA . GLN A 1 73 ? 2.154 -10.483 4.377 1.00 93.25 73 GLN A CA 1
ATOM 562 C C . GLN A 1 73 ? 1.401 -9.401 5.150 1.00 93.25 73 GLN A C 1
ATOM 564 O O . GLN A 1 73 ? 0.508 -8.741 4.621 1.00 93.25 73 GLN A O 1
ATOM 569 N N . GLU A 1 74 ? 1.804 -9.191 6.401 1.00 94.31 74 GLU A N 1
ATOM 570 C CA . GLU A 1 74 ? 1.414 -8.037 7.203 1.00 94.31 74 GLU A CA 1
ATOM 571 C C . GLU A 1 74 ? 2.655 -7.395 7.828 1.00 94.31 74 GLU A C 1
ATOM 573 O O . GLU A 1 74 ? 3.645 -8.072 8.125 1.00 94.31 74 GLU A O 1
ATOM 578 N N . MET A 1 75 ? 2.622 -6.075 7.977 1.00 93.56 75 MET A N 1
ATOM 579 C CA . MET A 1 75 ? 3.671 -5.312 8.631 1.00 93.56 75 MET A CA 1
ATOM 580 C C . MET A 1 75 ? 3.072 -4.114 9.355 1.00 93.56 75 MET A C 1
ATOM 582 O O . MET A 1 75 ? 2.353 -3.304 8.769 1.00 93.56 75 MET A O 1
ATOM 586 N N . LEU A 1 76 ? 3.431 -3.954 10.625 1.00 92.81 76 LEU A N 1
ATOM 587 C CA . LEU A 1 76 ? 3.130 -2.753 11.387 1.00 92.81 76 LEU A CA 1
ATOM 588 C C . LEU A 1 76 ? 4.328 -1.808 11.401 1.00 92.81 76 LEU A C 1
ATOM 590 O O . LEU A 1 76 ? 5.419 -2.170 11.840 1.00 92.81 76 LEU A O 1
ATOM 594 N N . LEU A 1 77 ? 4.092 -0.576 10.970 1.00 89.69 77 LEU A N 1
ATOM 595 C CA . LEU A 1 77 ? 5.087 0.479 10.885 1.00 89.69 77 LEU A CA 1
ATOM 596 C C . LEU A 1 77 ? 4.772 1.565 11.915 1.00 89.69 77 LEU A C 1
ATOM 598 O O . LEU A 1 77 ? 3.634 2.025 12.031 1.00 89.69 77 LEU A O 1
ATOM 602 N N . ASN A 1 78 ? 5.794 1.997 12.649 1.00 83.38 78 ASN A N 1
ATOM 603 C CA . ASN A 1 78 ? 5.687 3.122 13.572 1.00 83.38 78 ASN A CA 1
ATOM 604 C C . ASN A 1 78 ? 6.018 4.419 12.837 1.00 83.38 78 ASN A C 1
ATOM 606 O O . ASN A 1 78 ? 7.147 4.606 12.390 1.00 83.38 78 ASN A O 1
ATOM 610 N N . ALA A 1 79 ? 5.058 5.337 12.771 1.00 73.94 79 ALA A N 1
ATOM 611 C CA . ALA A 1 79 ? 5.308 6.714 12.378 1.00 73.94 79 ALA A CA 1
ATOM 612 C C . ALA A 1 79 ? 5.584 7.523 13.650 1.00 73.94 79 ALA A C 1
ATOM 614 O O . ALA A 1 79 ? 4.662 7.957 14.351 1.00 73.94 79 ALA A O 1
ATOM 615 N N . LYS A 1 80 ? 6.868 7.664 13.997 1.00 65.81 80 LYS A N 1
ATOM 616 C CA . LYS A 1 80 ? 7.291 8.623 15.019 1.00 65.81 80 LYS A CA 1
ATOM 617 C C . LYS A 1 80 ? 7.250 10.009 14.391 1.00 65.81 80 LYS A C 1
ATOM 619 O O . LYS A 1 80 ? 8.009 10.279 13.472 1.00 65.81 80 LYS A O 1
ATOM 624 N N . ASN A 1 81 ? 6.376 10.866 14.901 1.00 66.12 81 ASN A N 1
ATOM 625 C CA . ASN A 1 81 ? 6.357 12.277 14.533 1.00 66.12 81 ASN A CA 1
ATOM 626 C C . ASN A 1 81 ? 7.030 13.104 15.633 1.00 66.12 81 ASN A C 1
ATOM 628 O O . ASN A 1 81 ? 7.089 12.680 16.791 1.00 66.12 81 ASN A O 1
ATOM 632 N N . ASP A 1 82 ? 7.453 14.318 15.284 1.00 66.00 82 ASP A N 1
ATOM 633 C CA . ASP A 1 82 ? 8.144 15.267 16.174 1.00 66.00 82 ASP A CA 1
ATOM 634 C C . ASP A 1 82 ? 7.384 15.584 17.473 1.00 66.00 82 ASP A C 1
ATOM 636 O O . ASP A 1 82 ? 7.964 16.059 18.446 1.00 66.00 82 ASP A O 1
ATOM 640 N N . ASP A 1 83 ? 6.075 15.314 17.513 1.00 71.81 83 ASP A N 1
ATOM 641 C CA . ASP A 1 83 ? 5.239 15.524 18.693 1.00 71.81 83 ASP A CA 1
ATOM 642 C C . ASP A 1 83 ? 5.295 14.384 19.725 1.00 71.81 83 ASP A C 1
ATOM 644 O O . ASP A 1 83 ? 4.571 14.433 20.719 1.00 71.81 83 ASP A O 1
ATOM 648 N N . GLY A 1 84 ? 6.143 13.369 19.514 1.00 68.38 84 GLY A N 1
ATOM 649 C CA . GLY A 1 84 ? 6.361 12.265 20.456 1.00 68.38 84 GLY A CA 1
ATOM 650 C C . GLY A 1 84 ? 5.179 11.299 20.579 1.00 68.38 84 GLY A C 1
ATOM 651 O O . GLY A 1 84 ? 5.149 10.467 21.484 1.00 68.38 84 GLY A O 1
ATOM 652 N N . ILE A 1 85 ? 4.190 11.405 19.688 1.00 75.88 85 ILE A N 1
ATOM 653 C CA . ILE A 1 85 ? 2.982 10.579 19.701 1.00 75.88 85 ILE A CA 1
ATOM 654 C C . ILE A 1 85 ? 3.067 9.509 18.632 1.00 75.88 85 ILE A C 1
ATOM 656 O O . ILE A 1 85 ? 3.182 9.801 17.440 1.00 75.88 85 ILE A O 1
ATOM 660 N N . ASN A 1 86 ? 2.931 8.265 19.083 1.00 83.25 86 ASN A N 1
ATOM 661 C CA . ASN A 1 86 ? 2.929 7.109 18.205 1.00 83.25 86 ASN A CA 1
ATOM 662 C C . ASN A 1 86 ? 1.666 7.102 17.344 1.00 83.25 86 ASN A C 1
ATOM 664 O O . ASN A 1 86 ? 0.539 7.060 17.848 1.00 83.25 86 ASN A O 1
ATOM 668 N N . ARG A 1 87 ? 1.885 7.113 16.034 1.00 90.00 87 ARG A N 1
ATOM 669 C CA . ARG A 1 87 ? 0.889 6.777 15.022 1.00 90.00 87 ARG A CA 1
ATOM 670 C C . ARG A 1 87 ? 1.361 5.508 14.334 1.00 90.00 87 ARG A C 1
ATOM 672 O O . ARG A 1 87 ? 2.563 5.290 14.184 1.00 90.00 87 ARG A O 1
ATOM 679 N N . PHE A 1 88 ? 0.418 4.670 13.942 1.00 92.69 88 PHE A N 1
ATOM 680 C CA . PHE A 1 88 ? 0.727 3.358 13.398 1.00 92.69 88 PHE A CA 1
ATOM 681 C C . PHE A 1 88 ? 0.201 3.259 11.979 1.00 92.69 88 PHE A C 1
ATOM 683 O O . PHE A 1 88 ? -0.921 3.678 11.694 1.00 92.69 88 PHE A O 1
ATOM 690 N N . LEU A 1 89 ? 1.012 2.697 11.095 1.00 94.44 89 LEU A N 1
ATOM 691 C CA . LEU A 1 89 ? 0.623 2.379 9.736 1.00 94.44 89 LEU A CA 1
ATOM 692 C C . LEU A 1 89 ? 0.720 0.867 9.568 1.00 94.44 89 LEU A C 1
ATOM 694 O O . LEU A 1 89 ? 1.809 0.301 9.550 1.00 94.44 89 LEU A O 1
ATOM 698 N N . TRP A 1 90 ? -0.428 0.208 9.500 1.00 96.19 90 TRP A N 1
ATOM 699 C CA . TRP A 1 90 ? -0.503 -1.229 9.296 1.00 96.19 90 TRP A CA 1
ATOM 700 C C . TRP A 1 90 ? -0.698 -1.515 7.811 1.00 96.19 90 TRP A C 1
ATOM 702 O O . TRP A 1 90 ? -1.699 -1.105 7.222 1.00 96.19 90 TRP A O 1
ATOM 712 N N . ARG A 1 91 ? 0.290 -2.167 7.200 1.00 95.88 91 ARG A N 1
ATOM 713 C CA . ARG A 1 91 ? 0.276 -2.563 5.795 1.00 95.88 91 ARG A CA 1
ATOM 714 C C . ARG A 1 91 ? -0.021 -4.050 5.698 1.00 95.88 91 ARG A C 1
ATOM 716 O O . ARG A 1 91 ? 0.682 -4.853 6.307 1.00 95.88 91 ARG A O 1
ATOM 723 N N . LEU A 1 92 ? -1.021 -4.409 4.906 1.00 97.25 92 LEU A N 1
ATOM 724 C CA . LEU A 1 92 ? -1.312 -5.791 4.542 1.00 97.25 92 LEU A CA 1
ATOM 725 C C . LEU A 1 92 ? -1.198 -5.961 3.036 1.00 97.25 92 LEU A C 1
ATOM 727 O O . LEU A 1 92 ? -1.551 -5.061 2.277 1.00 97.25 92 LEU A O 1
ATOM 731 N N . GLU A 1 93 ? -0.726 -7.121 2.613 1.00 96.44 93 GLU A N 1
ATOM 732 C CA . GLU A 1 93 ? -0.520 -7.449 1.210 1.00 96.44 93 GLU A CA 1
ATOM 733 C C . GLU A 1 93 ? -1.291 -8.713 0.853 1.00 96.44 93 GLU A C 1
ATOM 735 O O . GLU A 1 93 ? -1.296 -9.690 1.612 1.00 96.44 93 GLU A O 1
ATOM 740 N N . PHE A 1 94 ? -1.924 -8.686 -0.321 1.00 96.88 94 PHE A N 1
ATOM 741 C CA . PHE A 1 94 ? -2.711 -9.788 -0.847 1.00 96.88 94 PHE A CA 1
ATOM 742 C C . PHE A 1 94 ? -2.345 -10.060 -2.311 1.00 96.88 94 PHE A C 1
ATOM 744 O O . PHE A 1 94 ? -2.492 -9.179 -3.152 1.00 96.88 94 PHE A O 1
ATOM 751 N N . ALA A 1 95 ? -1.886 -11.267 -2.640 1.00 95.56 95 ALA A N 1
ATOM 752 C CA . ALA A 1 95 ? -1.527 -11.651 -4.008 1.00 95.56 95 ALA A CA 1
ATOM 753 C C . ALA A 1 95 ? -2.753 -12.045 -4.833 1.00 95.56 95 ALA A C 1
ATOM 755 O O . ALA A 1 95 ? -3.671 -12.698 -4.321 1.00 95.56 95 ALA A O 1
ATOM 756 N N . LYS A 1 96 ? -2.763 -11.700 -6.124 1.00 94.62 96 LYS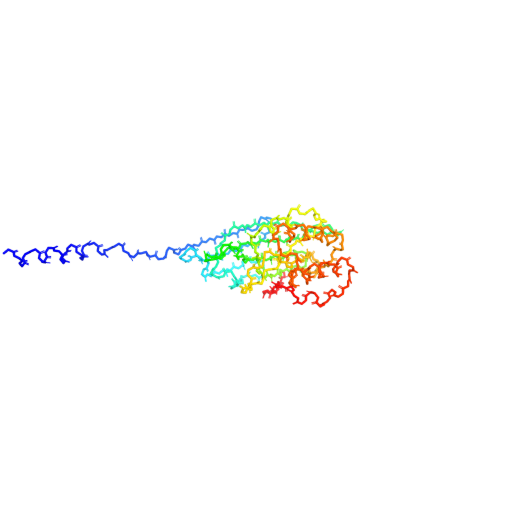 A N 1
ATOM 757 C CA . LYS A 1 96 ? -3.783 -12.194 -7.049 1.00 94.62 96 LYS A CA 1
ATOM 758 C C . LYS A 1 96 ? -3.477 -13.664 -7.394 1.00 94.62 96 LYS A C 1
ATOM 760 O O . LYS A 1 96 ? -2.342 -13.978 -7.738 1.00 94.62 96 LYS A O 1
ATOM 765 N N . PRO A 1 97 ? -4.449 -14.592 -7.300 1.00 91.06 97 PRO A N 1
ATOM 766 C CA . PRO A 1 97 ? -4.200 -16.014 -7.556 1.00 91.06 97 PRO A CA 1
ATOM 767 C C . PRO A 1 97 ? -3.717 -16.318 -8.975 1.00 91.06 97 PRO A C 1
ATOM 769 O O . PRO A 1 97 ? -2.838 -17.159 -9.143 1.00 91.06 97 PRO 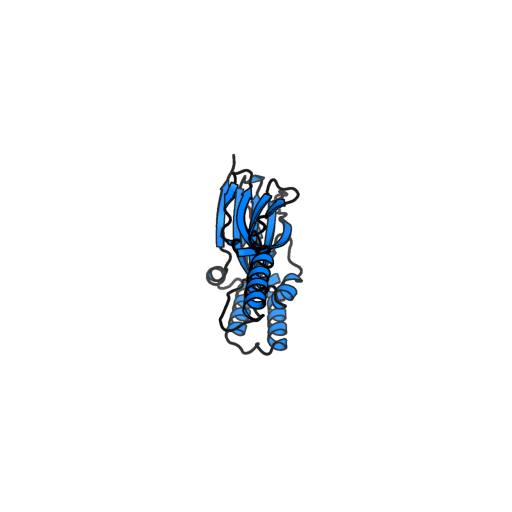A O 1
ATOM 772 N N . ASP A 1 98 ? -4.299 -15.633 -9.962 1.00 89.88 98 ASP A N 1
ATOM 773 C CA . ASP A 1 98 ? -4.044 -15.871 -11.387 1.00 89.88 98 ASP A CA 1
ATOM 774 C C . ASP A 1 98 ? -2.844 -15.069 -11.915 1.00 89.88 98 ASP A C 1
ATOM 776 O O . ASP A 1 98 ? -2.291 -15.405 -12.958 1.00 89.88 98 ASP A O 1
ATOM 780 N N . ASP A 1 99 ? -2.423 -14.036 -11.178 1.00 88.38 99 ASP A N 1
ATOM 781 C CA . ASP A 1 99 ? -1.246 -13.217 -11.472 1.00 88.38 99 ASP A CA 1
ATOM 782 C C . ASP A 1 99 ? -0.520 -12.842 -10.166 1.00 88.38 99 ASP A C 1
ATOM 784 O O . ASP A 1 99 ? -0.772 -11.787 -9.585 1.00 88.38 99 ASP A O 1
ATOM 788 N N . PRO A 1 100 ? 0.400 -13.688 -9.675 1.00 81.69 100 PRO A N 1
ATOM 789 C CA . PRO A 1 100 ? 1.105 -13.434 -8.421 1.00 81.69 100 PRO A CA 1
ATOM 790 C C . PRO A 1 100 ? 1.991 -12.179 -8.417 1.00 81.69 100 PRO A C 1
ATOM 792 O O . PRO A 1 100 ? 2.476 -11.800 -7.348 1.00 81.69 100 PRO A O 1
ATOM 795 N N . ILE A 1 101 ? 2.247 -11.557 -9.578 1.00 88.44 101 ILE A N 1
ATOM 796 C CA . ILE A 1 101 ? 2.942 -10.268 -9.645 1.00 88.44 101 ILE A CA 1
ATOM 797 C C . ILE A 1 101 ? 2.003 -9.173 -9.147 1.00 88.44 101 ILE A C 1
ATOM 799 O O . ILE A 1 101 ? 2.448 -8.316 -8.384 1.00 88.44 101 ILE A O 1
ATOM 803 N N . GLU A 1 102 ? 0.721 -9.208 -9.516 1.00 92.31 102 GLU A N 1
ATOM 804 C CA . GLU A 1 102 ? -0.271 -8.266 -9.005 1.00 92.31 102 GLU A CA 1
ATOM 805 C C . GLU A 1 102 ? -0.545 -8.516 -7.514 1.00 92.31 102 GLU A C 1
ATOM 807 O O . GLU A 1 102 ? -1.012 -9.577 -7.085 1.00 92.31 102 GLU A O 1
ATOM 812 N N . VAL A 1 103 ? -0.313 -7.481 -6.709 1.00 94.44 103 VAL A N 1
ATOM 813 C CA . VAL A 1 103 ? -0.565 -7.493 -5.270 1.00 94.44 103 VAL A CA 1
ATOM 814 C C . VAL A 1 103 ? -1.450 -6.312 -4.899 1.00 94.44 103 VAL A C 1
ATOM 816 O O . VAL A 1 103 ? -1.162 -5.165 -5.232 1.00 94.44 103 VAL A O 1
ATOM 819 N N . MET A 1 104 ? -2.526 -6.574 -4.167 1.00 96.38 104 MET A N 1
ATOM 820 C CA . MET A 1 104 ? -3.316 -5.545 -3.505 1.00 96.38 104 MET A CA 1
ATOM 821 C C . MET A 1 104 ? -2.673 -5.205 -2.160 1.00 96.38 104 MET A C 1
ATOM 823 O O . MET A 1 104 ? -2.475 -6.088 -1.326 1.00 96.38 104 MET A O 1
ATOM 827 N N . GLN A 1 105 ? -2.368 -3.931 -1.926 1.00 96.44 105 GLN A N 1
ATOM 828 C CA . GLN A 1 105 ? -1.933 -3.439 -0.621 1.00 96.44 105 GLN A CA 1
ATOM 829 C C . GLN A 1 105 ? -3.081 -2.722 0.080 1.00 96.44 105 GLN A C 1
ATOM 831 O O . GLN A 1 105 ? -3.706 -1.837 -0.501 1.00 96.44 105 GLN A O 1
ATOM 836 N N . LEU A 1 106 ? -3.310 -3.057 1.347 1.00 97.50 106 LEU A N 1
ATOM 837 C CA . LEU A 1 106 ? -4.187 -2.325 2.252 1.00 97.50 106 LEU A CA 1
ATOM 838 C C . LEU A 1 106 ? -3.331 -1.561 3.264 1.00 97.50 106 LEU A C 1
ATOM 840 O O . LEU A 1 106 ? -2.510 -2.148 3.965 1.00 97.50 106 LEU A O 1
ATOM 844 N N . TRP A 1 107 ? -3.547 -0.257 3.359 1.00 97.19 107 TRP A N 1
ATOM 845 C CA . TRP A 1 107 ? -2.857 0.650 4.264 1.00 97.19 107 TRP A CA 1
ATOM 846 C C . TRP A 1 107 ? -3.846 1.177 5.298 1.00 97.19 107 TRP A C 1
ATOM 848 O O . TRP A 1 107 ? -4.767 1.922 4.964 1.00 97.19 107 TRP A O 1
ATOM 858 N N . VAL A 1 108 ? -3.654 0.803 6.561 1.00 96.94 108 VAL A N 1
ATOM 859 C CA . VAL A 1 108 ? -4.500 1.210 7.687 1.00 96.94 108 VAL A CA 1
ATOM 860 C C . VAL A 1 108 ? -3.707 2.149 8.589 1.00 96.94 108 VAL A C 1
ATOM 862 O O . VAL A 1 108 ? -2.836 1.734 9.353 1.00 96.94 108 VAL A O 1
ATOM 865 N N . ALA A 1 109 ? -4.014 3.438 8.504 1.00 96.00 109 ALA A N 1
ATOM 866 C CA . ALA A 1 109 ? -3.473 4.469 9.372 1.00 96.00 109 ALA A CA 1
ATOM 867 C C . ALA A 1 109 ? -4.289 4.546 10.668 1.00 96.00 109 ALA A C 1
ATOM 869 O O . ALA A 1 109 ? -5.455 4.940 10.650 1.00 96.00 109 ALA A O 1
ATOM 870 N N . TYR A 1 110 ? -3.667 4.212 11.796 1.00 95.19 110 TYR A N 1
ATOM 871 C CA . TYR A 1 110 ? -4.248 4.299 13.132 1.00 95.19 110 TYR A CA 1
ATOM 872 C C . TYR A 1 110 ? -3.615 5.433 13.935 1.00 95.19 110 TYR A C 1
ATOM 874 O O . TYR A 1 110 ? -2.418 5.440 14.234 1.00 95.19 110 TYR A O 1
ATOM 882 N N . MET A 1 111 ? -4.452 6.408 14.283 1.00 93.94 111 MET A N 1
ATOM 883 C CA . MET A 1 111 ? -4.060 7.649 14.943 1.00 93.94 111 MET A CA 1
ATOM 884 C C . MET A 1 111 ? -4.824 7.770 16.269 1.00 93.94 111 MET A C 1
ATOM 886 O O . MET A 1 111 ? -5.911 8.356 16.308 1.00 93.94 111 MET A O 1
ATOM 890 N N . PRO A 1 112 ? -4.303 7.179 17.364 1.00 91.50 112 PRO A N 1
ATOM 891 C CA . PRO A 1 112 ? -5.033 7.069 18.626 1.00 91.50 112 PRO A CA 1
ATOM 892 C C . PRO A 1 112 ? -5.326 8.423 19.276 1.00 91.50 112 PRO A C 1
ATOM 894 O O . PRO A 1 112 ? -6.399 8.608 19.846 1.00 91.50 112 PRO A O 1
ATOM 897 N N . ARG A 1 113 ? -4.402 9.389 19.175 1.00 91.06 113 ARG A N 1
ATOM 898 C CA . ARG A 1 113 ? -4.587 10.733 19.743 1.00 91.06 113 ARG A CA 1
ATOM 899 C C . ARG A 1 113 ? -5.692 11.497 19.026 1.00 91.06 113 ARG A C 1
ATOM 901 O O . ARG A 1 113 ? -6.525 12.122 19.671 1.00 91.06 113 ARG A O 1
ATOM 908 N N . GLU A 1 114 ? -5.694 11.434 17.701 1.00 92.94 114 GLU A N 1
ATOM 909 C CA . GLU A 1 114 ? -6.710 12.044 16.847 1.00 92.94 114 GLU A CA 1
ATOM 910 C C . GLU A 1 114 ? -8.019 11.243 16.825 1.00 92.94 114 GLU A C 1
ATOM 912 O O . GLU A 1 114 ? -8.964 11.641 16.147 1.00 92.94 114 GLU A O 1
ATOM 917 N N . LYS A 1 115 ? -8.071 10.105 17.529 1.00 94.12 115 LYS A N 1
ATOM 918 C CA . LYS A 1 115 ? -9.181 9.152 17.516 1.00 94.12 115 LYS A CA 1
ATOM 919 C C . LYS A 1 115 ? -9.689 8.867 16.105 1.00 94.12 115 LYS A C 1
ATOM 921 O O . LYS A 1 115 ? -10.889 8.897 15.845 1.00 94.12 115 LYS A O 1
ATOM 926 N N . THR A 1 116 ? -8.754 8.661 15.179 1.00 95.50 116 THR A N 1
ATOM 927 C CA . THR A 1 116 ? -9.042 8.531 13.751 1.00 95.50 116 THR A CA 1
ATOM 928 C C . THR A 1 116 ? -8.373 7.298 13.157 1.00 95.50 116 THR A C 1
ATOM 930 O O . THR A 1 116 ? -7.216 6.994 13.455 1.00 95.50 116 THR A O 1
ATOM 933 N N . ILE A 1 117 ? -9.106 6.604 12.288 1.00 96.19 117 ILE A N 1
ATOM 934 C CA . ILE A 1 117 ? -8.584 5.580 11.386 1.00 96.19 117 ILE A CA 1
ATOM 935 C C . ILE A 1 117 ? -8.852 5.997 9.956 1.00 96.19 117 ILE A C 1
ATOM 937 O O . ILE A 1 117 ? -9.937 6.474 9.623 1.00 96.19 117 ILE A O 1
ATOM 941 N N . GLU A 1 118 ? -7.852 5.813 9.112 1.00 97.06 118 GLU A N 1
ATOM 942 C CA . GLU A 1 118 ? -7.947 6.046 7.682 1.00 97.06 118 GLU A CA 1
ATOM 943 C C . GLU A 1 118 ? -7.424 4.824 6.942 1.00 97.06 118 GLU A C 1
ATOM 945 O O . GLU A 1 118 ? -6.366 4.297 7.279 1.00 97.06 118 GLU A O 1
ATOM 950 N N . VAL A 1 119 ? -8.193 4.357 5.964 1.00 97.38 119 VAL A N 1
ATOM 951 C CA . VAL A 1 119 ? -7.875 3.157 5.195 1.00 97.38 119 VAL A CA 1
ATOM 952 C C . VAL A 1 119 ? -7.764 3.524 3.731 1.00 97.38 119 VAL A C 1
ATOM 954 O O . VAL A 1 119 ? -8.639 4.202 3.186 1.00 97.38 119 VAL A O 1
ATOM 957 N N . ALA A 1 120 ? -6.696 3.060 3.097 1.00 97.00 120 ALA A N 1
ATOM 958 C CA . ALA A 1 120 ? -6.490 3.177 1.667 1.00 97.00 120 ALA A CA 1
ATOM 959 C C . ALA A 1 120 ? -6.037 1.841 1.078 1.00 97.00 120 ALA A C 1
ATOM 961 O O . ALA A 1 120 ? -5.402 1.043 1.763 1.00 97.00 120 ALA A O 1
ATOM 962 N N . SER A 1 121 ? -6.355 1.603 -0.186 1.00 96.81 121 SER A N 1
ATOM 963 C CA . SER A 1 121 ? -5.935 0.421 -0.928 1.00 96.81 121 SER A CA 1
ATOM 964 C C . SER A 1 121 ? -5.329 0.811 -2.269 1.00 96.81 121 SER A C 1
ATOM 966 O O . SER A 1 121 ? -5.640 1.864 -2.826 1.00 96.81 121 SER A O 1
ATOM 968 N N . GLY A 1 122 ? -4.435 -0.016 -2.789 1.00 94.88 122 GLY A N 1
ATOM 969 C CA . GLY A 1 122 ? -3.813 0.231 -4.081 1.00 94.88 122 GLY A CA 1
ATOM 970 C C . GLY A 1 122 ? -3.086 -0.998 -4.589 1.00 94.88 122 GLY A C 1
ATOM 971 O O . GLY A 1 122 ? -2.617 -1.824 -3.805 1.00 94.88 122 GLY A O 1
ATOM 972 N N . LYS A 1 123 ? -2.994 -1.119 -5.911 1.00 93.94 123 LYS A N 1
ATOM 973 C CA . LYS A 1 123 ? -2.261 -2.215 -6.542 1.00 93.94 123 LYS A CA 1
ATOM 974 C C . LYS A 1 123 ? -0.767 -1.897 -6.596 1.00 93.94 123 LYS A C 1
ATOM 976 O O . LYS A 1 123 ? -0.382 -0.785 -6.950 1.00 93.94 123 LYS A O 1
ATOM 981 N N . THR A 1 124 ? 0.055 -2.895 -6.298 1.00 91.81 124 THR A N 1
ATOM 982 C CA . THR A 1 124 ? 1.507 -2.927 -6.515 1.00 91.81 124 THR A CA 1
ATOM 983 C C . THR A 1 124 ? 1.875 -4.156 -7.347 1.00 91.81 124 THR A C 1
ATOM 985 O O . THR A 1 124 ? 1.052 -5.050 -7.549 1.00 91.81 124 THR A O 1
ATOM 988 N N . ALA A 1 125 ? 3.113 -4.194 -7.832 1.00 88.75 125 ALA A N 1
ATOM 989 C CA . ALA A 1 125 ? 3.677 -5.337 -8.533 1.00 88.75 125 ALA A CA 1
ATOM 990 C C . ALA A 1 125 ? 4.841 -5.909 -7.728 1.00 88.75 125 ALA A C 1
ATOM 992 O O . ALA A 1 125 ? 5.839 -5.224 -7.534 1.00 88.75 125 ALA A O 1
ATOM 993 N N . HIS A 1 126 ? 4.775 -7.171 -7.309 1.00 88.12 126 HIS A N 1
ATOM 994 C CA . HIS A 1 126 ? 5.902 -7.885 -6.699 1.00 88.12 126 HIS A CA 1
ATOM 995 C C . HIS A 1 126 ? 6.918 -8.351 -7.753 1.00 88.12 126 HIS A C 1
ATOM 997 O O . HIS A 1 126 ? 7.221 -9.534 -7.897 1.00 88.12 126 HIS A O 1
ATOM 1003 N N . ASN A 1 127 ? 7.470 -7.393 -8.495 1.00 88.31 127 ASN A N 1
ATOM 1004 C CA . ASN A 1 127 ? 8.515 -7.615 -9.484 1.00 88.31 127 ASN A CA 1
ATOM 1005 C C . ASN A 1 127 ? 9.900 -7.202 -8.947 1.00 88.31 127 ASN A C 1
ATOM 1007 O O . ASN A 1 127 ? 10.066 -6.778 -7.797 1.00 88.31 127 ASN A O 1
ATOM 1011 N N . GLU A 1 128 ? 10.932 -7.350 -9.777 1.00 90.12 128 GLU A N 1
ATOM 1012 C CA . GLU A 1 128 ? 12.290 -6.971 -9.381 1.00 90.12 128 GLU A CA 1
ATOM 1013 C C . GLU A 1 128 ? 12.432 -5.477 -9.088 1.00 90.12 128 GLU A C 1
ATOM 1015 O O . GLU A 1 128 ? 13.153 -5.125 -8.158 1.00 90.12 128 GLU A O 1
ATOM 1020 N N . TRP A 1 129 ? 11.712 -4.609 -9.807 1.00 92.81 129 TRP A N 1
ATOM 1021 C CA . TRP A 1 129 ? 11.730 -3.172 -9.539 1.00 92.81 129 TRP A CA 1
ATOM 1022 C C . TRP A 1 129 ? 11.205 -2.852 -8.139 1.00 92.81 129 TRP A C 1
ATOM 1024 O O . TRP A 1 129 ? 11.865 -2.132 -7.391 1.00 92.81 129 TRP A O 1
ATOM 1034 N N . TYR A 1 130 ? 10.076 -3.444 -7.740 1.00 91.81 130 TYR A N 1
ATOM 1035 C CA . TYR A 1 130 ? 9.557 -3.313 -6.379 1.00 91.81 130 TYR A CA 1
ATOM 1036 C C . TYR A 1 130 ? 10.571 -3.773 -5.333 1.00 91.81 130 TYR A C 1
ATOM 1038 O O . TYR A 1 130 ? 10.788 -3.075 -4.339 1.00 91.81 130 TYR A O 1
ATOM 1046 N N . ARG A 1 131 ? 11.237 -4.913 -5.566 1.00 91.56 131 ARG A N 1
ATOM 1047 C CA . ARG A 1 131 ? 12.275 -5.423 -4.661 1.00 91.56 131 ARG A CA 1
ATOM 1048 C C . ARG A 1 131 ? 13.448 -4.449 -4.551 1.00 91.56 131 ARG A C 1
ATOM 1050 O O . ARG A 1 131 ? 13.900 -4.193 -3.440 1.00 91.56 131 ARG A O 1
ATOM 1057 N N . THR A 1 132 ? 13.918 -3.900 -5.668 1.00 91.38 132 THR A N 1
ATOM 1058 C CA . THR A 1 132 ? 15.009 -2.917 -5.699 1.00 91.38 132 THR A CA 1
ATOM 1059 C C . THR A 1 132 ? 14.616 -1.621 -4.992 1.00 91.38 132 THR A C 1
ATOM 1061 O O . THR A 1 132 ? 15.349 -1.162 -4.120 1.00 91.38 132 THR A O 1
ATOM 1064 N N . ALA A 1 133 ? 13.450 -1.051 -5.305 1.00 90.81 133 ALA A N 1
ATOM 1065 C CA . ALA A 1 133 ? 12.974 0.184 -4.684 1.00 90.81 133 ALA A CA 1
ATOM 1066 C C . ALA A 1 133 ? 12.776 0.027 -3.166 1.00 90.81 133 ALA A C 1
ATOM 1068 O O . ALA A 1 133 ? 13.150 0.907 -2.396 1.00 90.81 133 ALA A O 1
ATOM 1069 N N . SER A 1 134 ? 12.262 -1.123 -2.722 1.00 88.94 134 SER A N 1
ATOM 1070 C CA . SER A 1 134 ? 12.006 -1.409 -1.302 1.00 88.94 134 SER A CA 1
ATOM 1071 C C . SER A 1 134 ? 13.273 -1.573 -0.452 1.00 88.94 134 SER A C 1
ATOM 1073 O O . SER A 1 134 ? 13.181 -1.565 0.772 1.00 88.94 134 SER A O 1
ATOM 1075 N N . GLN A 1 135 ? 14.451 -1.730 -1.067 1.00 90.69 135 GLN A N 1
ATOM 1076 C CA . GLN A 1 135 ? 15.737 -1.794 -0.357 1.00 90.69 135 GLN A CA 1
ATOM 1077 C C . GLN A 1 135 ? 16.325 -0.412 -0.050 1.00 90.69 135 GLN A C 1
ATOM 1079 O O . GLN A 1 135 ? 17.341 -0.315 0.640 1.00 90.69 135 GLN A O 1
ATOM 1084 N N . LEU A 1 136 ? 15.719 0.660 -0.567 1.00 93.12 136 LEU A N 1
ATOM 1085 C CA . LEU A 1 136 ? 16.197 2.013 -0.341 1.00 93.12 136 LEU A CA 1
ATOM 1086 C C . LEU A 1 136 ? 16.068 2.391 1.142 1.00 93.12 136 LEU A C 1
ATOM 1088 O O . LEU A 1 136 ? 15.018 2.206 1.752 1.00 93.12 136 LEU A O 1
ATOM 1092 N N . LEU A 1 137 ? 17.128 2.964 1.715 1.00 91.62 137 LEU A N 1
ATOM 1093 C CA . LEU A 1 137 ? 17.064 3.554 3.051 1.00 91.62 137 LEU A CA 1
ATOM 1094 C C . LEU A 1 137 ? 16.229 4.836 2.994 1.00 91.62 137 LEU A C 1
ATOM 1096 O O . LEU A 1 137 ? 16.621 5.808 2.338 1.00 91.62 137 LEU A O 1
ATOM 1100 N N . LEU A 1 138 ? 15.087 4.814 3.675 1.00 92.31 138 LEU A N 1
ATOM 1101 C CA . LEU A 1 138 ? 14.142 5.923 3.739 1.00 92.31 138 LEU A CA 1
ATOM 1102 C C . LEU A 1 138 ? 14.332 6.725 5.031 1.00 92.31 138 LEU A C 1
ATOM 1104 O O . LEU A 1 138 ? 14.723 6.145 6.048 1.00 92.31 138 LEU A O 1
ATOM 1108 N N . PRO A 1 139 ? 14.027 8.032 5.015 1.00 90.94 139 PRO A N 1
ATOM 1109 C CA . PRO A 1 139 ? 13.890 8.809 6.239 1.00 90.94 139 PRO A CA 1
ATOM 1110 C C . PRO A 1 139 ? 12.815 8.227 7.164 1.00 90.94 139 PRO A C 1
ATOM 1112 O O . PRO A 1 139 ? 11.856 7.592 6.712 1.00 90.94 139 PRO A O 1
ATOM 1115 N N . ASP A 1 140 ? 12.948 8.487 8.463 1.00 86.56 140 ASP A N 1
ATOM 1116 C CA . ASP A 1 140 ? 11.978 8.039 9.461 1.00 86.56 140 ASP A CA 1
ATOM 1117 C C . ASP A 1 140 ? 10.562 8.543 9.128 1.00 86.56 140 ASP A C 1
ATOM 1119 O O . ASP A 1 140 ? 10.345 9.717 8.829 1.00 86.56 140 ASP A O 1
ATOM 1123 N N . GLY A 1 141 ? 9.576 7.641 9.176 1.00 87.50 141 GLY A N 1
ATOM 1124 C CA . GLY A 1 141 ? 8.172 7.973 8.897 1.00 87.50 141 GLY A CA 1
ATOM 1125 C C . GLY A 1 141 ? 7.828 8.179 7.414 1.00 87.50 141 GLY A C 1
ATOM 1126 O O . GLY A 1 141 ? 6.692 8.558 7.108 1.00 87.50 141 GLY A O 1
ATOM 1127 N N . VAL A 1 142 ? 8.769 7.914 6.501 1.00 91.44 142 VAL A N 1
ATOM 1128 C CA . VAL A 1 142 ? 8.548 7.888 5.050 1.00 91.44 142 VAL A CA 1
ATOM 1129 C C . VAL A 1 142 ? 8.470 6.442 4.570 1.00 91.44 142 VAL A C 1
ATOM 1131 O O . VAL A 1 142 ? 9.299 5.605 4.920 1.00 91.44 142 VAL A O 1
ATOM 1134 N N . PHE A 1 143 ? 7.484 6.150 3.727 1.00 92.25 143 PHE A N 1
ATOM 1135 C CA . PHE A 1 143 ? 7.280 4.835 3.127 1.00 92.25 143 PHE A CA 1
ATOM 1136 C C . PHE A 1 143 ? 7.136 4.957 1.613 1.00 92.25 143 PHE A C 1
ATOM 1138 O O . PHE A 1 143 ? 6.754 6.009 1.099 1.00 92.25 143 PHE A O 1
ATOM 1145 N N . LEU A 1 144 ? 7.422 3.871 0.898 1.00 94.12 144 LEU A N 1
ATOM 1146 C CA . LEU A 1 144 ? 7.215 3.796 -0.545 1.00 94.12 144 LEU A CA 1
ATOM 1147 C C . LEU A 1 144 ? 5.921 3.054 -0.872 1.00 94.12 144 LEU A C 1
ATOM 1149 O O . LEU A 1 144 ? 5.634 1.997 -0.306 1.00 94.12 144 LEU A O 1
ATOM 1153 N N . PHE A 1 145 ? 5.195 3.588 -1.845 1.00 93.94 145 PHE A N 1
ATOM 1154 C CA . PHE A 1 145 ? 4.138 2.900 -2.567 1.00 93.94 145 PHE A CA 1
ATOM 1155 C C . PHE A 1 145 ? 4.539 2.801 -4.040 1.00 93.94 145 PHE A C 1
ATOM 1157 O O . PHE A 1 145 ? 4.710 3.817 -4.715 1.00 93.94 145 PHE A O 1
ATOM 1164 N N . VAL A 1 146 ? 4.726 1.577 -4.530 1.00 93.44 146 VAL A N 1
ATOM 1165 C CA . VAL A 1 146 ? 5.035 1.309 -5.939 1.00 93.44 146 VAL A CA 1
ATOM 1166 C C . VAL A 1 146 ? 3.713 1.039 -6.645 1.00 93.44 146 VAL A C 1
ATOM 1168 O O . VAL A 1 146 ? 3.087 0.009 -6.424 1.00 93.44 146 VAL A O 1
ATOM 1171 N N . SER A 1 147 ? 3.256 1.992 -7.449 1.00 90.00 147 SER A N 1
ATOM 1172 C CA . SER A 1 147 ? 1.941 1.930 -8.082 1.00 90.00 147 SER A CA 1
ATOM 1173 C C . SER A 1 147 ? 1.974 1.005 -9.287 1.00 90.00 147 SER A C 1
ATOM 1175 O O . SER A 1 147 ? 2.726 1.237 -10.236 1.00 90.00 147 SER A O 1
ATOM 1177 N N . TYR A 1 148 ? 1.142 -0.028 -9.267 1.00 84.62 148 TYR A N 1
ATOM 1178 C CA . TYR A 1 148 ? 0.941 -0.907 -10.406 1.00 84.62 148 TYR A CA 1
ATOM 1179 C C . TYR A 1 148 ? -0.320 -0.522 -11.170 1.00 84.62 148 TYR A C 1
ATOM 1181 O O . TYR A 1 148 ? -1.419 -0.436 -10.617 1.00 84.62 148 TYR A O 1
ATOM 1189 N N . GLU A 1 149 ? -0.133 -0.317 -12.466 1.00 77.25 149 GLU A N 1
ATOM 1190 C CA . GLU A 1 149 ? -1.204 -0.194 -13.439 1.00 77.25 149 GLU A CA 1
ATOM 1191 C C . GLU A 1 149 ? -1.027 -1.345 -14.425 1.00 77.25 149 GLU A C 1
ATOM 1193 O O . GLU A 1 149 ? -0.020 -1.350 -15.144 1.00 77.25 149 GLU A O 1
ATOM 1198 N N . PRO A 1 150 ? -1.942 -2.332 -14.432 1.00 66.12 150 PRO A N 1
ATOM 1199 C CA . PRO A 1 150 ? -1.907 -3.389 -15.426 1.00 66.12 150 PRO A CA 1
ATOM 1200 C C . PRO A 1 150 ? -2.071 -2.739 -16.798 1.00 66.12 150 PRO A C 1
ATOM 1202 O O . PRO A 1 150 ? -3.095 -2.125 -17.093 1.00 66.12 150 PRO A O 1
ATOM 1205 N N . ASP A 1 151 ? -1.021 -2.827 -17.598 1.00 65.31 151 ASP A N 1
ATOM 1206 C CA . ASP A 1 151 ? -0.997 -2.390 -18.985 1.00 65.31 151 ASP A CA 1
ATOM 1207 C C . ASP A 1 151 ? -0.855 -3.636 -19.859 1.00 65.31 151 ASP A C 1
ATOM 1209 O O . ASP A 1 151 ? -0.243 -4.621 -19.445 1.00 65.31 151 ASP A O 1
ATOM 1213 N N . GLU A 1 152 ? -1.400 -3.587 -21.070 1.00 54.28 152 GLU A N 1
ATOM 1214 C CA . GLU A 1 152 ? -1.243 -4.643 -22.076 1.00 54.28 152 GLU A CA 1
ATOM 1215 C C . GLU A 1 152 ? 0.235 -4.838 -22.451 1.00 54.28 152 GLU A C 1
ATOM 1217 O O . GLU A 1 152 ? 0.657 -5.919 -22.861 1.00 54.28 152 GLU A O 1
ATOM 1222 N N . GLN A 1 153 ? 1.037 -3.787 -22.279 1.00 55.94 153 GLN A N 1
ATOM 1223 C CA . GLN A 1 153 ? 2.486 -3.810 -22.403 1.00 55.94 153 GLN A CA 1
ATOM 1224 C C . GLN A 1 153 ? 3.083 -4.077 -21.020 1.00 55.94 153 GLN A C 1
ATOM 1226 O O . GLN A 1 153 ? 3.323 -3.127 -20.277 1.00 55.94 153 GLN A O 1
ATOM 1231 N N . GLU A 1 154 ? 3.301 -5.345 -20.654 1.00 59.66 154 GLU A N 1
ATOM 1232 C CA . GLU A 1 154 ? 3.957 -5.764 -19.402 1.00 59.66 154 GLU A CA 1
ATOM 1233 C C . GLU A 1 154 ? 5.233 -4.944 -19.134 1.00 59.66 154 GLU A C 1
ATOM 1235 O O . GLU A 1 154 ? 6.330 -5.265 -19.596 1.00 59.66 154 GLU A O 1
ATOM 1240 N N . THR A 1 155 ? 5.101 -3.834 -18.406 1.00 66.19 155 THR A N 1
ATOM 1241 C CA . THR A 1 155 ? 6.211 -2.910 -18.186 1.00 66.19 155 THR A CA 1
ATOM 1242 C C . THR A 1 155 ? 6.769 -3.181 -16.796 1.00 66.19 155 THR A C 1
ATOM 1244 O O . THR A 1 155 ? 6.048 -3.041 -15.809 1.00 66.19 155 THR A O 1
ATOM 1247 N N . PRO A 1 156 ? 8.051 -3.554 -16.670 1.00 77.12 156 PRO A N 1
ATOM 1248 C CA . PRO A 1 156 ? 8.612 -3.937 -15.380 1.00 77.12 156 PRO A CA 1
ATOM 1249 C C . PRO A 1 156 ? 8.935 -2.728 -14.486 1.00 77.12 156 PRO A C 1
ATOM 1251 O O . PRO A 1 156 ? 9.204 -2.915 -13.301 1.00 77.12 156 PRO A O 1
ATOM 1254 N N . LEU A 1 157 ? 8.924 -1.501 -15.025 1.00 89.31 157 LEU A N 1
ATOM 1255 C CA . LEU A 1 157 ? 9.141 -0.264 -14.275 1.00 89.31 157 LEU A CA 1
ATOM 1256 C C . LEU A 1 157 ? 7.798 0.405 -13.948 1.00 89.31 157 LEU A C 1
ATOM 1258 O O . LEU A 1 157 ? 6.985 0.643 -14.837 1.00 89.31 157 LEU A O 1
ATOM 1262 N N . SER A 1 158 ? 7.613 0.755 -12.677 1.00 90.12 158 SER A N 1
ATOM 1263 C CA . SER A 1 158 ? 6.386 1.347 -12.137 1.00 90.12 158 SER A CA 1
ATOM 1264 C C . SER A 1 158 ? 6.665 2.688 -11.466 1.00 90.12 158 SER A C 1
ATOM 1266 O O . SER A 1 158 ? 7.763 2.907 -10.944 1.00 90.12 158 SER A O 1
ATOM 1268 N N . HIS A 1 159 ? 5.655 3.560 -11.412 1.00 92.62 159 HIS A N 1
ATOM 1269 C CA . HIS A 1 159 ? 5.727 4.786 -10.618 1.00 92.62 159 HIS A CA 1
ATOM 1270 C C . HIS A 1 159 ? 5.940 4.453 -9.137 1.00 92.62 159 HIS A C 1
ATOM 1272 O O . HIS A 1 159 ? 5.321 3.535 -8.597 1.00 92.62 159 HIS A O 1
ATOM 1278 N N . VAL A 1 160 ? 6.805 5.216 -8.475 1.00 94.44 160 VAL A N 1
ATOM 1279 C CA . VAL A 1 160 ? 7.090 5.082 -7.044 1.00 94.44 160 VAL A CA 1
ATOM 1280 C C . VAL A 1 160 ? 6.717 6.388 -6.367 1.00 94.44 160 VAL A C 1
ATOM 1282 O O . VAL A 1 160 ? 7.128 7.453 -6.817 1.00 94.44 160 VAL A O 1
ATOM 1285 N N . PHE A 1 161 ? 5.953 6.298 -5.285 1.00 95.19 161 PHE A N 1
ATOM 1286 C CA . PHE A 1 161 ? 5.478 7.441 -4.521 1.00 95.19 161 PHE A CA 1
ATOM 1287 C C . PHE A 1 161 ? 5.935 7.341 -3.070 1.00 95.19 161 PHE A C 1
ATOM 1289 O O . PHE A 1 161 ? 5.882 6.276 -2.457 1.00 95.19 161 PHE A O 1
ATOM 1296 N N . THR A 1 162 ? 6.341 8.470 -2.505 1.00 95.00 162 THR A N 1
ATOM 1297 C CA . THR A 1 162 ? 6.628 8.627 -1.079 1.00 95.00 162 THR A CA 1
ATOM 1298 C C . THR A 1 162 ? 5.349 8.997 -0.333 1.00 95.00 162 THR A C 1
ATOM 1300 O O . THR A 1 162 ? 4.695 10.000 -0.631 1.00 95.00 162 THR A O 1
ATOM 1303 N N . ILE A 1 163 ? 4.983 8.177 0.647 1.00 93.62 163 ILE A N 1
ATOM 1304 C CA . ILE A 1 163 ? 3.823 8.381 1.514 1.00 93.62 163 ILE A CA 1
ATOM 1305 C C . ILE A 1 163 ? 4.271 8.499 2.970 1.00 93.62 163 ILE A C 1
ATOM 1307 O O . ILE A 1 163 ? 5.259 7.899 3.389 1.00 93.62 163 ILE A O 1
ATOM 1311 N N . THR A 1 164 ? 3.532 9.270 3.757 1.00 91.62 164 THR A N 1
ATOM 1312 C CA . THR A 1 164 ? 3.795 9.472 5.184 1.00 91.62 164 THR A CA 1
ATOM 1313 C C . THR A 1 164 ? 2.493 9.519 5.975 1.00 91.62 164 THR A C 1
ATOM 1315 O O . THR A 1 164 ? 1.415 9.768 5.427 1.00 91.62 164 THR A O 1
ATOM 1318 N N . LEU A 1 165 ? 2.587 9.289 7.283 1.00 90.75 165 LEU A N 1
ATOM 1319 C CA . LEU A 1 165 ? 1.457 9.376 8.197 1.00 90.75 165 LEU A CA 1
ATOM 1320 C C . LEU A 1 165 ? 1.493 10.694 8.980 1.00 90.75 165 LEU A C 1
ATOM 1322 O O . LEU A 1 165 ? 2.195 10.850 9.980 1.00 90.75 165 LEU A O 1
ATOM 1326 N N . THR A 1 166 ? 0.675 11.648 8.539 1.00 87.88 166 THR A N 1
ATOM 1327 C CA . THR A 1 166 ? 0.537 12.963 9.179 1.00 87.88 166 THR A CA 1
ATOM 1328 C C . THR A 1 166 ? -0.560 12.957 10.247 1.00 87.88 166 THR A C 1
ATOM 1330 O O . THR A 1 166 ? -1.360 12.029 10.343 1.00 87.88 166 THR A O 1
ATOM 1333 N N . LYS A 1 167 ? -0.696 14.061 10.994 1.00 86.38 167 LYS A N 1
ATOM 1334 C CA . LYS A 1 167 ? -1.838 14.284 11.908 1.00 86.38 167 LYS A CA 1
ATOM 1335 C C . LYS A 1 167 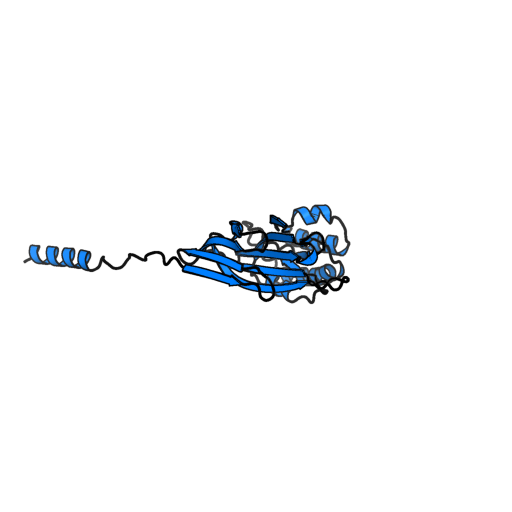? -3.194 14.302 11.193 1.00 86.38 167 LYS A C 1
ATOM 1337 O O . LYS A 1 167 ? -4.228 14.140 11.827 1.00 86.38 167 LYS A O 1
ATOM 1342 N N . LYS A 1 168 ? -3.202 14.553 9.879 1.00 88.12 168 LYS A N 1
ATOM 1343 C CA . LYS A 1 168 ? -4.418 14.556 9.060 1.00 88.12 168 LYS A CA 1
ATOM 1344 C C . LYS A 1 168 ? -4.733 13.181 8.478 1.00 88.12 168 LYS A C 1
ATOM 1346 O O . LYS A 1 168 ? -5.839 13.028 7.968 1.00 88.12 168 LYS A O 1
ATOM 1351 N N . GLY A 1 169 ? -3.824 12.211 8.566 1.00 89.75 169 GLY A N 1
ATOM 1352 C CA . GLY A 1 169 ? -3.945 10.901 7.931 1.00 89.75 169 GLY A CA 1
ATOM 1353 C C . GLY A 1 169 ? -2.788 10.584 6.991 1.00 89.75 169 GLY A C 1
ATOM 1354 O O . GLY A 1 169 ? -1.770 11.288 6.966 1.00 89.75 169 GLY A O 1
ATOM 1355 N N . LEU A 1 170 ? -2.969 9.502 6.235 1.00 91.75 170 LEU A N 1
ATOM 1356 C CA . LEU A 1 170 ? -2.041 9.064 5.200 1.00 91.75 170 LEU A CA 1
ATOM 1357 C C . LEU A 1 170 ? -1.975 10.120 4.093 1.00 91.75 170 LEU A C 1
ATOM 1359 O O . LEU A 1 170 ? -3.008 10.557 3.587 1.00 91.75 170 LEU A O 1
ATOM 1363 N N . ALA A 1 171 ? -0.769 10.545 3.738 1.00 91.06 171 ALA A N 1
ATOM 1364 C CA . ALA A 1 171 ? -0.554 11.590 2.752 1.00 91.06 171 ALA A CA 1
ATOM 1365 C C . ALA A 1 171 ? 0.564 11.206 1.788 1.00 91.06 171 ALA A C 1
ATOM 1367 O O . ALA A 1 171 ? 1.589 10.662 2.196 1.00 91.06 171 ALA A O 1
ATOM 1368 N N . PHE A 1 172 ? 0.376 11.559 0.522 1.00 92.94 172 PHE A N 1
ATOM 1369 C CA . PHE A 1 172 ? 1.471 11.674 -0.426 1.00 92.94 172 PHE A CA 1
ATOM 1370 C C . PHE A 1 172 ? 2.275 12.933 -0.105 1.00 92.94 172 PHE A C 1
ATOM 1372 O O . PHE A 1 172 ? 1.702 14.017 0.025 1.00 92.94 172 PHE A O 1
ATOM 1379 N N . VAL A 1 173 ? 3.588 12.786 0.043 1.00 91.12 173 VAL A N 1
ATOM 1380 C CA . VAL A 1 173 ? 4.502 13.905 0.286 1.00 91.12 173 VAL A CA 1
ATOM 1381 C C . VAL A 1 173 ? 5.770 13.635 -0.503 1.00 91.12 173 VAL A C 1
ATOM 1383 O O . VAL A 1 173 ? 6.443 12.656 -0.182 1.00 91.12 173 VAL A O 1
ATOM 1386 N N . PRO A 1 174 ? 6.118 14.445 -1.517 1.00 92.94 174 PRO A N 1
ATOM 1387 C CA . PRO A 1 174 ? 7.359 14.250 -2.242 1.00 92.94 174 PRO A CA 1
ATOM 1388 C C . PRO A 1 174 ? 8.558 14.509 -1.322 1.00 92.94 174 PRO A C 1
ATOM 1390 O O . PRO A 1 174 ? 8.625 15.540 -0.656 1.00 92.94 174 PRO A O 1
ATOM 1393 N N . ILE A 1 175 ? 9.499 13.565 -1.280 1.00 95.19 175 ILE A N 1
ATOM 1394 C CA . ILE A 1 175 ? 10.758 13.689 -0.545 1.00 95.19 175 ILE A CA 1
ATOM 1395 C C . ILE A 1 175 ? 11.907 13.728 -1.567 1.00 95.19 175 ILE A C 1
ATOM 1397 O O . ILE A 1 175 ? 12.325 12.664 -2.031 1.00 95.19 175 ILE A O 1
ATOM 1401 N N . PRO A 1 176 ? 12.407 14.921 -1.950 1.00 96.00 176 PRO A N 1
ATOM 1402 C CA . PRO A 1 176 ? 13.415 15.096 -2.998 1.00 96.00 176 PRO A CA 1
ATOM 1403 C C . PRO A 1 176 ? 14.599 14.126 -2.941 1.00 96.00 176 PRO A C 1
ATOM 1405 O O . PRO A 1 176 ? 14.865 13.409 -3.901 1.00 96.00 176 PRO A O 1
ATOM 1408 N N . GLU A 1 177 ? 15.232 14.013 -1.774 1.00 95.88 177 GLU A N 1
ATOM 1409 C CA . GLU A 1 177 ? 16.395 13.149 -1.525 1.00 95.88 177 GLU A CA 1
ATOM 1410 C C . GLU A 1 177 ? 16.128 11.646 -1.738 1.00 95.88 177 GLU A C 1
ATOM 1412 O O . GLU A 1 177 ? 17.056 10.866 -1.964 1.00 95.88 177 GLU A O 1
ATOM 1417 N N . VAL A 1 178 ? 14.866 11.211 -1.660 1.00 97.06 178 VAL A N 1
ATOM 1418 C CA . VAL A 1 178 ? 14.469 9.833 -1.979 1.00 97.06 178 VAL A CA 1
ATOM 1419 C C . VAL A 1 178 ? 14.407 9.662 -3.495 1.00 97.06 178 VAL A C 1
ATOM 1421 O O . VAL A 1 178 ? 14.941 8.687 -4.024 1.00 97.06 178 VAL A O 1
ATOM 1424 N N . TYR A 1 179 ? 13.819 10.622 -4.211 1.00 97.50 179 TYR A N 1
ATOM 1425 C CA . TYR A 1 179 ? 13.720 10.576 -5.671 1.00 97.50 179 TYR A CA 1
ATOM 1426 C C . TYR A 1 179 ? 15.074 10.727 -6.363 1.00 97.50 179 TYR A C 1
ATOM 1428 O 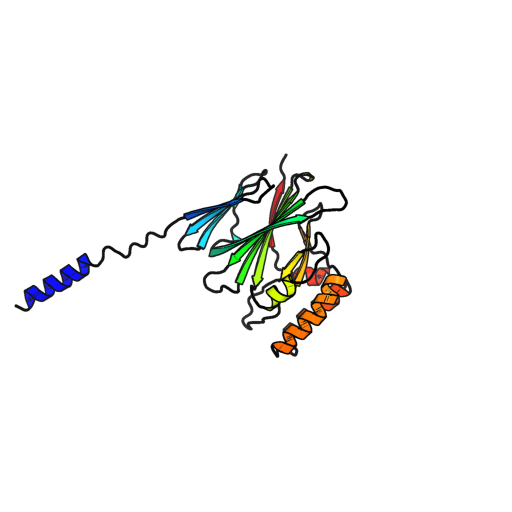O . TYR A 1 179 ? 15.339 9.998 -7.317 1.00 97.50 179 TYR A O 1
ATOM 1436 N N . GLU A 1 180 ? 15.972 11.565 -5.841 1.00 97.06 180 GLU A N 1
ATOM 1437 C CA . GLU A 1 180 ? 17.360 11.674 -6.315 1.00 97.06 180 GLU A CA 1
ATOM 1438 C C . GLU A 1 180 ? 18.094 10.325 -6.298 1.00 97.06 180 GLU A C 1
ATOM 1440 O O . GLU A 1 180 ? 18.918 10.057 -7.170 1.00 97.06 180 GLU A O 1
ATOM 1445 N N . LYS A 1 181 ? 17.763 9.442 -5.345 1.00 96.88 181 LYS A N 1
ATOM 1446 C CA . LYS A 1 181 ? 18.297 8.073 -5.281 1.00 96.88 181 LYS A CA 1
ATOM 1447 C C . LYS A 1 181 ? 17.532 7.100 -6.181 1.00 96.88 181 LYS A C 1
ATOM 1449 O O . LYS A 1 181 ? 18.136 6.183 -6.732 1.00 96.88 181 LYS A O 1
ATOM 1454 N N . LEU A 1 182 ? 16.220 7.281 -6.350 1.00 97.06 182 LEU A N 1
ATOM 1455 C CA . LEU A 1 182 ? 15.395 6.433 -7.221 1.00 97.06 182 LEU A CA 1
ATOM 1456 C C . LEU A 1 182 ? 15.710 6.626 -8.708 1.00 97.06 182 LEU A C 1
ATOM 1458 O O . LEU A 1 182 ? 15.660 5.652 -9.452 1.00 97.06 182 LEU A O 1
ATOM 1462 N N . ILE A 1 183 ? 16.054 7.838 -9.149 1.00 97.50 183 ILE A N 1
ATOM 1463 C CA . ILE A 1 183 ? 16.370 8.142 -10.555 1.00 97.50 183 ILE A CA 1
ATOM 1464 C C . ILE A 1 183 ? 17.506 7.257 -11.106 1.00 97.50 183 ILE A C 1
ATOM 1466 O O . ILE A 1 183 ? 17.263 6.537 -12.078 1.00 97.50 183 ILE A O 1
ATOM 1470 N N . PRO A 1 184 ? 18.722 7.226 -10.520 1.00 96.88 184 PRO A N 1
ATOM 1471 C CA . PRO A 1 184 ? 19.797 6.373 -11.027 1.00 96.88 184 PRO A CA 1
ATOM 1472 C C . PRO A 1 184 ? 19.466 4.877 -10.917 1.00 96.88 184 PRO A C 1
ATOM 1474 O O . PRO A 1 184 ? 19.889 4.099 -11.775 1.00 96.88 184 PRO A O 1
ATOM 1477 N N . LEU A 1 185 ? 18.669 4.463 -9.921 1.00 96.12 185 LEU A N 1
ATOM 1478 C CA . LEU A 1 185 ? 18.180 3.083 -9.813 1.00 96.12 185 LEU A CA 1
ATOM 1479 C C . LEU A 1 185 ? 17.229 2.726 -10.962 1.00 96.12 185 LEU A C 1
ATOM 1481 O O . LEU A 1 185 ? 17.395 1.676 -11.578 1.00 96.12 185 LEU A O 1
ATOM 1485 N N . ALA A 1 186 ? 16.276 3.602 -11.288 1.00 95.94 186 ALA A N 1
ATOM 1486 C CA . ALA A 1 186 ? 15.336 3.414 -12.390 1.00 95.94 186 ALA A CA 1
ATOM 1487 C C . ALA A 1 186 ? 16.052 3.384 -13.749 1.00 95.94 186 ALA A C 1
ATOM 1489 O O . ALA A 1 186 ? 15.750 2.530 -14.584 1.00 95.94 186 ALA A O 1
ATOM 1490 N N . ILE A 1 187 ? 17.042 4.262 -13.956 1.00 96.38 187 ILE A N 1
ATOM 1491 C CA . ILE A 1 187 ? 17.899 4.264 -15.154 1.00 96.38 187 ILE A CA 1
ATOM 1492 C C . ILE A 1 187 ? 18.646 2.930 -15.271 1.00 96.38 187 ILE A C 1
ATOM 1494 O O . ILE A 1 187 ? 18.562 2.262 -16.297 1.00 96.38 187 ILE A O 1
ATOM 1498 N N . THR A 1 188 ? 19.323 2.499 -14.206 1.00 95.75 188 THR A N 1
ATOM 1499 C CA . THR A 1 188 ? 20.102 1.250 -14.216 1.00 95.75 188 THR A CA 1
ATOM 1500 C C . THR A 1 188 ? 19.207 0.031 -14.454 1.00 95.75 188 THR A C 1
ATOM 1502 O O . THR A 1 188 ? 19.538 -0.844 -15.255 1.00 95.75 188 THR A O 1
ATOM 1505 N N . PHE A 1 189 ? 18.051 -0.020 -13.787 1.00 94.62 189 PHE A N 1
ATOM 1506 C CA . PHE A 1 189 ? 17.075 -1.096 -13.943 1.00 94.62 189 PHE A CA 1
ATOM 1507 C C . PHE A 1 189 ? 16.520 -1.160 -15.370 1.00 94.62 189 PHE A C 1
ATOM 1509 O O . PHE A 1 189 ? 16.446 -2.226 -15.973 1.00 94.62 189 PHE A O 1
ATOM 1516 N N . SER A 1 190 ? 16.147 -0.020 -15.945 1.00 93.75 190 SER A N 1
ATOM 1517 C CA . SER A 1 190 ? 15.599 0.015 -17.302 1.00 93.75 190 SER A CA 1
ATOM 1518 C C . SER A 1 190 ? 16.641 -0.294 -18.380 1.00 93.75 190 SER A C 1
ATOM 1520 O O . SER A 1 190 ? 16.316 -0.970 -19.358 1.00 93.75 190 SER A O 1
ATOM 1522 N N . GLN A 1 191 ? 17.897 0.123 -18.194 1.00 94.94 191 GLN A N 1
ATOM 1523 C CA . GLN A 1 191 ? 19.010 -0.246 -19.073 1.00 94.94 191 GLN A CA 1
ATOM 1524 C C . GLN A 1 191 ? 19.289 -1.751 -19.036 1.00 94.94 191 GLN A C 1
ATOM 1526 O O . GLN A 1 191 ? 19.408 -2.370 -20.091 1.00 94.94 191 GLN A O 1
ATOM 1531 N N . SER A 1 192 ? 19.330 -2.363 -17.847 1.00 93.94 192 SER A N 1
ATOM 1532 C CA . SER A 1 192 ? 19.570 -3.810 -17.715 1.00 93.94 192 SER A CA 1
ATOM 1533 C C . SER A 1 192 ? 18.453 -4.660 -18.327 1.00 93.94 192 SER A C 1
ATOM 1535 O O . SER A 1 192 ? 18.688 -5.795 -18.739 1.00 93.94 192 SER A O 1
ATOM 1537 N N . ARG A 1 193 ? 17.246 -4.096 -18.429 1.00 91.38 193 ARG A N 1
ATOM 1538 C CA . ARG A 1 193 ? 16.079 -4.708 -19.071 1.00 91.38 193 ARG A CA 1
ATOM 1539 C C . ARG A 1 193 ? 15.922 -4.366 -20.553 1.00 91.38 193 ARG A C 1
ATOM 1541 O O . ARG A 1 193 ? 15.011 -4.895 -21.179 1.00 91.38 193 ARG A O 1
ATOM 1548 N N . GLY A 1 194 ? 16.778 -3.511 -21.118 1.00 91.75 194 GLY A N 1
ATOM 1549 C CA . GLY A 1 194 ? 16.685 -3.092 -22.519 1.00 91.75 194 GLY A CA 1
ATOM 1550 C C . GLY A 1 194 ? 15.434 -2.266 -22.844 1.00 91.75 194 GLY A C 1
ATOM 1551 O O . GLY A 1 194 ? 15.025 -2.213 -23.998 1.00 91.75 194 GLY A O 1
ATOM 1552 N N . ILE A 1 195 ? 14.817 -1.629 -21.841 1.00 91.19 195 ILE A N 1
ATOM 1553 C CA . ILE A 1 195 ? 13.583 -0.832 -21.995 1.00 91.19 195 ILE A CA 1
ATOM 1554 C C . ILE A 1 195 ? 13.809 0.672 -21.818 1.00 91.19 195 ILE A C 1
ATOM 1556 O O . ILE A 1 195 ? 12.848 1.439 -21.840 1.00 91.19 195 ILE A O 1
ATOM 1560 N N . PHE A 1 196 ? 15.058 1.101 -21.626 1.00 91.94 196 PHE A N 1
ATOM 1561 C CA . PHE A 1 196 ? 15.415 2.494 -21.340 1.00 91.94 196 PHE A CA 1
ATOM 1562 C C . PHE A 1 196 ? 14.837 3.490 -22.357 1.00 91.94 196 PHE A C 1
ATOM 1564 O O . PHE A 1 196 ? 14.320 4.537 -21.974 1.00 91.94 196 PHE A O 1
ATOM 1571 N N . ASP A 1 197 ? 14.844 3.129 -23.641 1.00 91.00 197 ASP A N 1
ATOM 1572 C CA . ASP A 1 197 ? 14.375 4.001 -24.720 1.00 91.00 197 ASP A CA 1
ATOM 1573 C C . ASP A 1 197 ? 12.849 4.020 -24.900 1.00 91.00 197 ASP A C 1
ATOM 1575 O O . ASP A 1 197 ? 12.346 4.795 -25.718 1.00 91.00 197 ASP A O 1
ATOM 1579 N N . SER A 1 198 ? 12.100 3.209 -24.143 1.00 91.12 198 SER A N 1
ATOM 1580 C CA . SER A 1 198 ? 10.635 3.205 -24.205 1.00 91.12 198 SER A CA 1
ATOM 1581 C C . SER A 1 198 ? 10.051 4.516 -23.673 1.00 91.12 198 SER A C 1
ATOM 1583 O O . SER A 1 198 ? 10.490 5.047 -22.650 1.00 91.12 198 SER A O 1
ATOM 1585 N N . GLU A 1 199 ? 9.010 5.018 -24.338 1.00 90.75 199 GLU A N 1
ATOM 1586 C CA . GLU A 1 199 ? 8.344 6.268 -23.948 1.00 90.75 199 GLU A CA 1
ATOM 1587 C C . GLU A 1 199 ? 7.811 6.214 -22.515 1.00 90.75 199 GLU A C 1
ATOM 1589 O O . GLU A 1 199 ? 7.986 7.161 -21.749 1.00 90.75 199 GLU A O 1
ATOM 1594 N N . ARG A 1 200 ? 7.265 5.066 -22.099 1.00 88.12 200 ARG A N 1
ATOM 1595 C CA . ARG A 1 200 ? 6.811 4.862 -20.721 1.00 88.12 200 ARG A CA 1
ATOM 1596 C C . ARG A 1 200 ? 7.950 4.948 -19.707 1.00 88.12 200 ARG A C 1
ATOM 1598 O O . ARG A 1 200 ? 7.781 5.565 -18.659 1.00 88.12 200 ARG A O 1
ATOM 1605 N N . THR A 1 201 ? 9.118 4.376 -20.004 1.00 91.75 201 THR A N 1
ATOM 1606 C CA . THR A 1 201 ? 10.280 4.480 -19.107 1.00 91.75 201 THR A CA 1
ATOM 1607 C C . THR A 1 201 ? 10.751 5.924 -18.981 1.00 91.75 201 THR A C 1
ATOM 1609 O O . THR A 1 201 ? 10.958 6.401 -17.863 1.00 91.75 201 THR A O 1
ATOM 1612 N N . LYS A 1 202 ? 10.853 6.649 -20.103 1.00 93.56 202 LYS A N 1
ATOM 1613 C CA . LYS A 1 202 ? 11.196 8.079 -20.099 1.00 93.56 202 LYS A CA 1
ATOM 1614 C C . LYS A 1 202 ? 10.188 8.894 -19.294 1.00 93.56 202 LYS A C 1
ATOM 1616 O O . LYS A 1 202 ? 10.596 9.745 -18.509 1.00 93.56 202 LYS A O 1
ATOM 1621 N N . GLN A 1 203 ? 8.894 8.602 -19.433 1.00 92.62 203 GLN A N 1
ATOM 1622 C CA . GLN A 1 203 ? 7.836 9.244 -18.657 1.00 92.62 203 GLN A CA 1
ATOM 1623 C C . GLN A 1 203 ? 7.999 8.985 -17.155 1.00 92.62 203 GLN A C 1
ATOM 1625 O O . GLN A 1 203 ? 7.988 9.938 -16.381 1.00 92.62 203 GLN A O 1
ATOM 1630 N N . ILE A 1 204 ? 8.203 7.731 -16.736 1.00 93.31 204 ILE A N 1
ATOM 1631 C CA . ILE A 1 204 ? 8.380 7.384 -15.317 1.00 93.31 204 ILE A CA 1
ATOM 1632 C C . ILE A 1 204 ? 9.620 8.079 -14.740 1.00 93.31 204 ILE A C 1
ATOM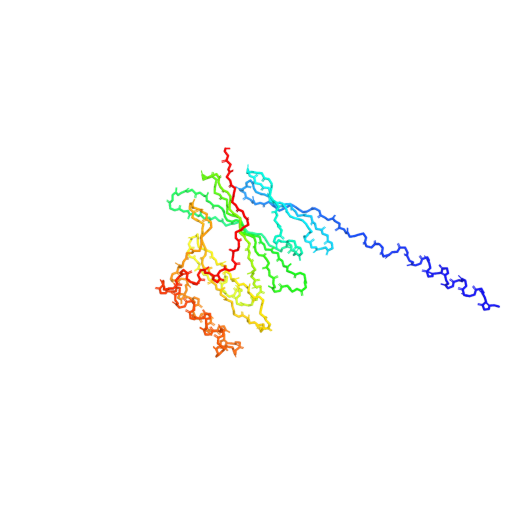 1634 O O . ILE A 1 204 ? 9.536 8.695 -13.679 1.00 93.31 204 ILE A O 1
ATOM 1638 N N . ILE A 1 205 ? 10.758 8.040 -15.440 1.00 95.50 205 ILE A N 1
ATOM 1639 C CA . ILE A 1 205 ? 11.986 8.733 -15.009 1.00 95.50 205 ILE A CA 1
ATOM 1640 C C . ILE A 1 205 ? 11.769 10.255 -14.959 1.00 95.50 205 ILE A C 1
ATOM 1642 O O . ILE A 1 205 ? 12.236 10.913 -14.026 1.00 95.50 205 ILE A O 1
ATOM 1646 N N . GLY A 1 206 ? 11.018 10.815 -15.910 1.00 95.88 206 GLY A N 1
ATOM 1647 C CA . GLY A 1 206 ? 10.604 12.217 -15.908 1.00 95.88 206 GLY A CA 1
ATOM 1648 C C . GLY A 1 206 ? 9.757 12.572 -14.684 1.00 95.88 206 GLY A C 1
ATOM 1649 O O . GLY A 1 206 ? 10.039 13.561 -14.011 1.00 95.88 206 GLY A O 1
ATOM 1650 N N . CYS A 1 207 ? 8.781 11.733 -14.323 1.00 95.00 207 CYS A N 1
ATOM 1651 C CA . CYS A 1 207 ? 7.998 11.898 -13.099 1.00 95.00 207 CYS A CA 1
ATOM 1652 C C . CYS A 1 207 ? 8.887 11.879 -11.850 1.00 95.00 207 CYS A C 1
ATOM 1654 O O . CYS A 1 207 ? 8.762 12.770 -11.014 1.00 95.00 207 CYS A O 1
ATOM 1656 N N . LEU A 1 208 ? 9.815 10.922 -11.732 1.00 96.50 208 LEU A N 1
ATOM 1657 C CA . LEU A 1 208 ? 10.758 10.878 -10.606 1.00 96.50 208 LEU A CA 1
ATOM 1658 C C . LEU A 1 208 ? 11.622 12.149 -10.545 1.00 96.50 208 LEU A C 1
ATOM 1660 O O . LEU A 1 208 ? 11.829 12.692 -9.464 1.00 96.50 208 LEU A O 1
ATOM 1664 N N . THR A 1 209 ? 12.075 12.655 -11.696 1.00 97.38 209 THR A N 1
ATOM 1665 C CA . THR A 1 209 ? 12.853 13.903 -11.795 1.00 97.38 209 THR A CA 1
ATOM 1666 C C . THR A 1 209 ? 12.057 15.115 -11.316 1.00 97.38 209 THR A C 1
ATOM 1668 O O . THR A 1 209 ? 12.551 15.878 -10.488 1.00 97.38 209 THR A O 1
ATOM 1671 N N . HIS A 1 210 ? 10.808 15.267 -11.760 1.00 96.69 210 HIS A N 1
ATOM 1672 C CA . HIS A 1 210 ? 9.946 16.353 -11.291 1.00 96.69 210 HIS A CA 1
ATOM 1673 C C . HIS A 1 210 ? 9.687 16.268 -9.783 1.00 96.69 210 HIS A C 1
ATOM 1675 O O . HIS A 1 210 ? 9.756 17.281 -9.091 1.00 96.69 210 HIS A O 1
ATOM 1681 N N . LEU A 1 211 ? 9.469 15.064 -9.242 1.00 96.56 211 LEU A N 1
ATOM 1682 C CA . LEU A 1 211 ? 9.308 14.871 -7.799 1.00 96.56 211 LEU A CA 1
ATOM 1683 C C . LEU A 1 211 ? 10.591 15.188 -7.015 1.00 96.56 211 LEU A C 1
ATOM 1685 O O . LEU A 1 211 ? 10.504 15.756 -5.928 1.00 96.56 211 LEU A O 1
ATOM 1689 N N . ALA A 1 212 ? 11.772 14.894 -7.570 1.00 96.75 212 ALA A N 1
ATOM 1690 C CA . ALA A 1 212 ? 13.053 15.312 -6.996 1.00 96.75 212 ALA A CA 1
ATOM 1691 C C . ALA A 1 212 ? 13.202 16.843 -6.960 1.00 96.75 212 ALA A C 1
ATOM 1693 O O . ALA A 1 212 ? 13.780 17.394 -6.031 1.00 96.75 212 ALA A O 1
ATOM 1694 N N . GLN A 1 213 ? 12.635 17.545 -7.940 1.00 96.12 213 GLN A N 1
ATOM 1695 C CA . GLN A 1 213 ? 12.688 19.006 -8.045 1.00 96.12 213 GLN A CA 1
ATOM 1696 C C . GLN A 1 213 ? 11.521 19.713 -7.332 1.00 96.12 213 GLN A C 1
ATOM 1698 O O . GLN A 1 213 ? 11.459 20.940 -7.338 1.00 96.12 213 GLN A O 1
ATOM 1703 N N . ASN A 1 214 ? 10.603 18.965 -6.701 1.00 92.19 214 ASN A N 1
ATOM 1704 C CA . ASN A 1 214 ? 9.322 19.472 -6.184 1.00 92.19 214 ASN A CA 1
ATOM 1705 C C . ASN A 1 214 ? 8.477 20.209 -7.241 1.00 92.19 214 ASN A C 1
ATOM 1707 O O . ASN A 1 214 ? 7.699 21.114 -6.934 1.00 92.19 214 ASN A O 1
ATOM 1711 N N . GLU A 1 215 ? 8.595 19.797 -8.495 1.00 91.00 215 GLU A N 1
ATOM 1712 C CA . GLU A 1 215 ? 7.831 20.333 -9.609 1.00 91.00 215 GLU A CA 1
ATOM 1713 C C . GLU A 1 215 ? 6.637 19.440 -9.934 1.00 91.00 215 GLU A C 1
ATOM 1715 O O . GLU A 1 215 ? 6.666 18.223 -9.756 1.00 91.00 215 GLU A O 1
ATOM 1720 N N . ASN A 1 216 ? 5.568 20.051 -10.452 1.00 86.88 216 ASN A N 1
ATOM 1721 C CA . ASN A 1 216 ? 4.407 19.344 -11.002 1.00 86.88 216 ASN A CA 1
ATOM 1722 C C . ASN A 1 216 ? 3.730 18.337 -10.038 1.00 86.88 216 ASN A C 1
ATOM 1724 O O . ASN A 1 216 ? 3.002 17.439 -10.467 1.00 86.88 216 ASN A O 1
ATOM 1728 N N . VAL A 1 217 ? 3.962 18.500 -8.731 1.00 88.56 217 VAL A N 1
ATOM 1729 C CA . VAL A 1 217 ? 3.589 17.553 -7.671 1.00 88.56 217 VAL A CA 1
ATOM 1730 C C . VAL A 1 217 ? 2.098 17.236 -7.701 1.00 88.56 217 VAL A C 1
ATOM 1732 O O . VAL A 1 217 ? 1.726 16.067 -7.683 1.00 88.56 217 VAL A O 1
ATOM 1735 N N . ASP A 1 218 ? 1.245 18.254 -7.820 1.00 87.44 218 ASP A N 1
ATOM 1736 C CA . ASP A 1 218 ? -0.211 18.080 -7.810 1.00 87.44 218 ASP A CA 1
ATOM 1737 C C . ASP A 1 218 ? -0.722 17.261 -8.999 1.00 87.44 218 ASP A C 1
ATOM 1739 O O . ASP A 1 218 ? -1.688 16.509 -8.866 1.00 87.44 218 ASP A O 1
ATOM 1743 N N . ASN A 1 219 ? -0.087 17.382 -10.167 1.00 88.25 219 ASN A N 1
ATOM 1744 C CA . ASN A 1 219 ? -0.469 16.594 -11.336 1.00 88.25 219 ASN A CA 1
ATOM 1745 C C . ASN A 1 219 ? 0.048 15.160 -11.219 1.00 88.25 219 ASN A C 1
ATOM 1747 O O . ASN A 1 219 ? -0.687 14.230 -11.538 1.00 88.25 219 ASN A O 1
ATOM 1751 N N . ILE A 1 220 ? 1.267 14.967 -10.710 1.00 88.12 220 ILE A N 1
ATOM 1752 C CA . ILE A 1 220 ? 1.836 13.630 -10.494 1.00 88.12 220 ILE A CA 1
ATOM 1753 C C . ILE A 1 220 ? 1.064 12.880 -9.401 1.00 88.12 220 ILE A C 1
ATOM 1755 O O . ILE A 1 220 ? 0.796 11.689 -9.542 1.00 88.12 220 ILE A O 1
ATOM 1759 N N . ALA A 1 221 ? 0.602 13.579 -8.362 1.00 85.88 221 ALA A N 1
ATOM 1760 C CA . ALA A 1 221 ? -0.250 13.016 -7.317 1.00 85.88 221 ALA A CA 1
ATOM 1761 C C . ALA A 1 221 ? -1.571 12.442 -7.859 1.00 85.88 221 ALA A C 1
ATOM 1763 O O . ALA A 1 221 ? -2.157 11.575 -7.221 1.00 85.88 221 ALA A O 1
ATOM 1764 N N . ARG A 1 222 ? -2.044 12.873 -9.038 1.00 86.56 222 ARG A N 1
ATOM 1765 C CA . ARG A 1 222 ? -3.247 12.301 -9.676 1.00 86.56 222 ARG A CA 1
ATOM 1766 C C . ARG A 1 222 ? -3.008 10.920 -10.285 1.00 86.56 222 ARG A C 1
ATOM 1768 O O . ARG A 1 222 ? -3.975 10.205 -10.512 1.00 86.56 222 ARG A O 1
ATOM 1775 N N . ILE A 1 223 ? -1.751 10.562 -10.543 1.00 86.00 223 ILE A N 1
ATOM 1776 C CA . ILE A 1 223 ? -1.337 9.247 -11.063 1.00 86.00 223 ILE A CA 1
ATOM 1777 C C . ILE A 1 223 ? -1.191 8.236 -9.909 1.00 86.00 223 ILE A C 1
ATOM 1779 O O . ILE A 1 223 ? -1.093 7.032 -10.121 1.00 86.00 223 ILE A O 1
ATOM 1783 N N . LEU A 1 224 ? -1.188 8.701 -8.654 1.00 86.25 224 LEU A N 1
ATOM 1784 C CA . LEU A 1 224 ? -1.148 7.827 -7.488 1.00 86.25 224 LEU A CA 1
ATOM 1785 C C . LEU A 1 224 ? -2.415 6.963 -7.423 1.00 86.25 224 LEU A C 1
ATOM 1787 O O . LEU A 1 224 ? -3.488 7.435 -7.045 1.00 86.25 224 LEU A O 1
ATOM 1791 N N . ASN A 1 225 ? -2.271 5.668 -7.699 1.00 85.88 225 ASN A N 1
ATOM 1792 C CA . ASN A 1 225 ? -3.357 4.692 -7.611 1.00 85.88 225 ASN A CA 1
ATOM 1793 C C . ASN A 1 225 ? -3.531 4.139 -6.182 1.00 85.88 225 ASN A C 1
ATOM 1795 O O . ASN A 1 225 ? -3.568 2.929 -5.955 1.00 85.88 225 ASN A O 1
ATOM 1799 N N . LEU A 1 226 ? -3.590 5.043 -5.201 1.00 89.19 226 LEU A N 1
ATOM 1800 C CA . LEU A 1 226 ? -3.865 4.725 -3.802 1.00 89.19 226 LEU A CA 1
ATOM 1801 C C . LEU A 1 226 ? -5.233 5.301 -3.428 1.00 89.19 226 LEU A C 1
ATOM 1803 O O . LEU A 1 226 ? -5.387 6.484 -3.120 1.00 89.19 226 LEU A O 1
ATOM 1807 N N . LYS A 1 227 ? -6.252 4.451 -3.493 1.00 91.62 227 LYS A N 1
ATOM 1808 C CA . LYS A 1 227 ? -7.648 4.809 -3.284 1.00 91.62 227 LYS A CA 1
ATOM 1809 C C . LYS A 1 227 ? -7.982 4.823 -1.800 1.00 91.62 227 LYS A C 1
ATOM 1811 O O . LYS A 1 227 ? -7.788 3.842 -1.094 1.00 91.62 227 LYS A O 1
ATOM 1816 N N . LYS A 1 228 ? -8.587 5.911 -1.335 1.00 92.94 228 LYS A N 1
ATOM 1817 C CA . LYS A 1 228 ? -9.170 5.974 0.006 1.00 92.94 228 LYS A CA 1
ATOM 1818 C C . LYS A 1 228 ? -10.426 5.106 0.086 1.00 92.94 228 LYS A C 1
ATOM 1820 O O . LYS A 1 228 ? -11.379 5.338 -0.654 1.00 92.94 228 LYS A O 1
ATOM 1825 N N . GLU A 1 229 ? -10.427 4.148 1.004 1.00 94.00 229 GLU A N 1
ATOM 1826 C CA . GLU A 1 229 ? -11.574 3.278 1.278 1.00 94.00 229 GLU A CA 1
ATOM 1827 C C . GLU A 1 229 ? -12.552 3.975 2.218 1.00 94.00 229 GLU A C 1
ATOM 1829 O O . GLU A 1 229 ? -13.709 4.208 1.877 1.00 94.00 229 GLU A O 1
ATOM 1834 N N . PHE A 1 230 ? -12.071 4.368 3.400 1.00 95.75 230 PHE A N 1
ATOM 1835 C CA . PHE A 1 230 ? -12.864 5.119 4.363 1.00 95.75 230 PHE A CA 1
ATOM 1836 C C . PHE A 1 230 ? -11.992 5.876 5.364 1.00 95.75 230 PHE A C 1
ATOM 1838 O O . PHE A 1 230 ? -10.779 5.684 5.476 1.00 95.75 230 PHE A O 1
ATOM 1845 N N . LYS A 1 231 ? -12.653 6.751 6.121 1.00 96.19 231 LYS A N 1
ATOM 1846 C CA . LYS A 1 231 ? -12.106 7.399 7.306 1.00 96.19 231 LYS A CA 1
ATOM 1847 C C . LYS A 1 231 ? -13.157 7.381 8.403 1.00 96.19 231 LYS A C 1
ATOM 1849 O O . LYS A 1 231 ? -14.286 7.797 8.160 1.00 96.19 231 LYS A O 1
ATOM 1854 N N . ALA A 1 232 ? -12.781 6.906 9.581 1.00 95.62 232 ALA A N 1
ATOM 1855 C CA . ALA A 1 232 ? -13.668 6.778 10.726 1.00 95.62 232 ALA A CA 1
ATOM 1856 C C . ALA A 1 232 ? -13.048 7.445 11.954 1.00 95.62 232 ALA A C 1
ATOM 1858 O O . ALA A 1 232 ? -11.831 7.414 12.145 1.00 95.62 232 ALA A O 1
ATOM 1859 N N . THR A 1 233 ? -13.896 8.038 12.787 1.00 95.12 233 THR A N 1
ATOM 1860 C CA . THR A 1 233 ? -13.508 8.662 14.054 1.00 95.12 233 THR A CA 1
ATOM 1861 C C . THR A 1 233 ? -14.267 8.018 15.203 1.00 95.12 233 THR A C 1
ATOM 1863 O O . THR A 1 233 ? -15.416 7.621 15.016 1.00 95.12 233 THR A O 1
ATOM 1866 N N . TRP A 1 234 ? -13.662 7.943 16.386 1.00 94.19 234 TRP A N 1
ATOM 1867 C CA . TRP A 1 234 ? -14.334 7.453 17.594 1.00 94.19 234 TRP A CA 1
ATOM 1868 C C . TRP A 1 234 ? -14.272 8.467 18.739 1.00 94.19 234 TRP A C 1
ATOM 1870 O O . TRP A 1 234 ? -13.508 9.436 18.697 1.00 94.19 234 TRP A O 1
ATOM 1880 N N . HIS A 1 235 ? -15.111 8.254 19.752 1.00 86.31 235 HIS A N 1
ATOM 1881 C CA . HIS A 1 235 ? -15.272 9.141 20.903 1.00 86.31 235 HIS A CA 1
ATOM 1882 C C . HIS A 1 235 ? -14.759 8.498 22.184 1.00 86.31 235 HIS A C 1
ATOM 1884 O O . HIS A 1 235 ? -14.899 7.269 22.341 1.00 86.31 235 HIS A O 1
#

Secondary structure (DSSP, 8-state):
-HHHHHHHHHHHHHHS-SS-------EEEEEE-TTSS-EEEEEEETTEEEEEEEEETTEEEE-GGGTT-EEEEEEEEEEE-TTS-EEEEEEEEEE-SS-TTEEEEEEEEEETTTTEEEEEEEEEE-SHHHHHHTTS-PPTTEEEEEE----SS--S--EEEEEEEETTEEEE---HHHHHHHHHHHHHHHHHTT-TTSHHHHHHHHHHHHHHTT-SHHHHGGG--EEEEEEEE--

Radius of gyration: 23.42 Å; chains: 1; bounding box: 45×83×46 Å

Sequence (235 aa):
MKKRLFVAIFGLLFVLLPFVNTEALAFLSIVTAKQCPLYLVLEEKDGTVSQAYLGTPAGSFPIKSVEGYRPIQEMLLNAKNDDGINRFLWRLEFAKPDDPIEVMQLWVAYMPREKTIEVASGKTAHNEWYRTASQLLLPDGVFLFVSYEPDEQETPLSHVFTITLTKKGLAFVPIPEVYEKLIPLAITFSQSRGIFDSERTKQIIGCLTHLAQNENVDNIARILNLKKEFKATWH

pLDDT: mean 86.88, std 14.43, range [43.47, 98.31]